Protein AF-A0A2B4S6Y6-F1 (afdb_monomer_lite)

Organism: Stylophora pistillata (NCBI:txid50429)

Secondary structure (DSSP, 8-state):
----SSHHHHHHHHHHHHHHHHHHHHHHHHHHHHHHHHHHHHS---HHHHHHHHHHHHSHHHHTTTTTS---HHHHHHHHHHHHHHHHHTTSS-TTS-SGGGTS-GGGTS--PPPHHHHHHHHHHHHHHHHHH--SHHHHHHHHHHHT-TTT-HHHHHHHHHHHH-SS--SS---S-HHHHHHHHHHHHHHHHHHHHHHHHHHHHHGGGHHHHHHHHHHH-S--------B-TTS-B-HHHHHHHHTT-SS--HHHHHHHHHHHHHHHHHHHHHTSS-------

Foldseek 3Di:
DDDDPPVPVVVVVVVVVVVVVLVVLVVVLLVQLVVQLVVLLPDPDDLLVSLVSSVVRRLVSCLVCLVPHPDDLVVLVVSVVVSVVSCVVSVNDDPPDDPLLACADVVLVGSNHPRSSVSSLVSLLVLLVCLVPDDDDVSVVVQVVLVVVPPDRSNVSNVVSCVVVDDDDPDDDDDDDPVVVVVVVVVVVNVVSSVVVVVVVQVVVVVVCVVVQVVCCVVPVD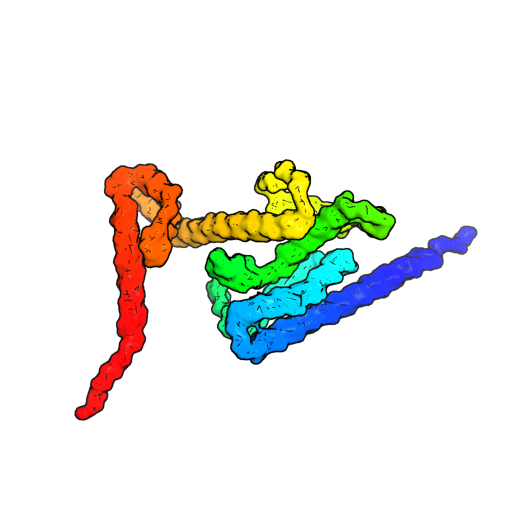NDDDDDFDADLVRDGDPVVVVVVCVVDVPDDSVVVSVVVNVVVVVVVVVVVVVPPDPDDDDD

Radius of gyration: 27.08 Å; chains: 1; bounding box: 73×47×107 Å

Sequence (284 aa):
MNNDNSSNNNNDNNNNNNNKKKKKKKKKKKKKKKKKKKKNLRTELNGRNKIEAINSLAVPVVQYSFGIIDWKISELKKIDTKTRKLLNMHKMLHPKAEVKRLYIPRKDGGRDLIDVDTAFKTVTIALDHYLEHKEGQYPKQVLENERSKAKNSISKNATKFKREVTMPEIENREDKSAPENAKALKHVFKSKIKIETLHRRKLKKKSKCKDLELEIQRMWHMKTVVIPGVVGALGTMKKVMVENVKKVSERATMTEIQKICMLGSARIIRKVFSVQGPRRGRGW

pLDDT: mean 71.43, std 15.14, range [34.34, 91.25]

Structure (mmCIF, N/CA/C/O backbone):
data_AF-A0A2B4S6Y6-F1
#
_entry.id   AF-A0A2B4S6Y6-F1
#
loop_
_atom_site.group_PDB
_atom_site.id
_atom_site.type_symbol
_atom_site.label_atom_id
_atom_site.label_alt_id
_atom_site.label_comp_id
_atom_site.label_asym_id
_atom_site.label_entity_id
_atom_site.label_seq_id
_atom_site.pdbx_PDB_ins_code
_atom_site.Cartn_x
_atom_site.Cartn_y
_atom_site.Cartn_z
_atom_site.occupancy
_atom_site.B_iso_or_equiv
_atom_site.auth_seq_id
_atom_site.auth_comp_id
_atom_site.auth_asym_id
_atom_site.auth_atom_id
_atom_site.pdbx_PDB_model_num
ATOM 1 N N . MET A 1 1 ? -29.974 -16.087 50.381 1.00 40.22 1 MET A N 1
ATOM 2 C CA . MET A 1 1 ? -28.888 -16.303 49.396 1.00 40.22 1 MET A CA 1
ATOM 3 C C . MET A 1 1 ? -29.528 -16.535 48.035 1.00 40.22 1 MET A C 1
ATOM 5 O O . MET A 1 1 ? -30.551 -17.201 48.011 1.00 40.22 1 MET A O 1
ATOM 9 N N . ASN A 1 2 ? -28.938 -15.990 46.964 1.00 42.38 2 ASN A N 1
ATOM 10 C CA . ASN A 1 2 ? -29.340 -16.048 45.541 1.00 42.38 2 ASN A CA 1
ATOM 11 C C . ASN A 1 2 ? -30.021 -14.781 44.998 1.00 42.38 2 ASN A C 1
ATOM 13 O O . ASN A 1 2 ? -31.242 -14.741 44.888 1.00 42.38 2 ASN A O 1
ATOM 17 N N . ASN A 1 3 ? -29.229 -13.783 44.571 1.00 41.19 3 ASN A N 1
ATOM 18 C CA . ASN A 1 3 ? -29.684 -12.851 43.528 1.00 41.19 3 ASN A CA 1
ATOM 19 C C . ASN A 1 3 ? -28.570 -12.189 42.676 1.00 41.19 3 ASN A C 1
ATOM 21 O O . ASN A 1 3 ? -28.713 -11.038 42.280 1.00 41.19 3 ASN A O 1
ATOM 25 N N . ASP A 1 4 ? -27.490 -12.908 42.332 1.00 42.34 4 ASP A N 1
ATOM 26 C CA . ASP A 1 4 ? -26.356 -12.328 41.571 1.00 42.34 4 ASP A CA 1
ATOM 27 C C . ASP A 1 4 ? -26.208 -12.816 40.110 1.00 42.34 4 ASP A C 1
ATOM 29 O O . ASP A 1 4 ? -25.251 -12.463 39.422 1.00 42.34 4 ASP A O 1
ATOM 33 N N . ASN A 1 5 ? -27.168 -13.575 39.561 1.00 48.47 5 ASN A N 1
ATOM 34 C CA . ASN A 1 5 ? -27.032 -14.184 38.221 1.00 48.47 5 ASN A CA 1
ATOM 35 C C . ASN A 1 5 ? -27.701 -13.425 37.049 1.00 48.47 5 ASN A C 1
ATOM 37 O O . ASN A 1 5 ? -27.591 -13.864 35.902 1.00 48.47 5 ASN A O 1
ATOM 41 N N . SER A 1 6 ? -28.357 -12.278 37.273 1.00 42.34 6 SER A N 1
ATOM 42 C CA . SER A 1 6 ? -29.091 -11.562 36.203 1.00 42.34 6 SER A CA 1
ATOM 43 C C . SER A 1 6 ? -28.251 -10.516 35.439 1.00 42.34 6 SER A C 1
ATOM 45 O O . SER A 1 6 ? -28.417 -10.331 34.230 1.00 42.34 6 SER A O 1
ATOM 47 N N . SER A 1 7 ? -27.269 -9.874 36.086 1.00 44.78 7 SER A N 1
ATOM 48 C CA . SER A 1 7 ? -26.483 -8.789 35.461 1.00 44.78 7 SER A CA 1
ATOM 49 C C . SER A 1 7 ? -25.413 -9.258 34.465 1.00 44.78 7 SER A C 1
ATOM 51 O O . SER A 1 7 ? -25.034 -8.498 33.570 1.00 44.78 7 SER A O 1
ATOM 53 N N . ASN A 1 8 ? -24.943 -10.508 34.553 1.00 47.03 8 ASN A N 1
ATOM 54 C CA . ASN A 1 8 ? -23.826 -10.985 33.724 1.00 47.03 8 ASN A CA 1
ATOM 55 C C . ASN A 1 8 ? -24.262 -11.392 32.296 1.00 47.03 8 ASN A C 1
ATOM 57 O O . ASN A 1 8 ? -23.571 -11.107 31.319 1.00 47.03 8 ASN A O 1
ATOM 61 N N . ASN A 1 9 ? -25.473 -11.940 32.136 1.00 44.12 9 ASN A N 1
ATOM 62 C CA . ASN A 1 9 ? -26.004 -12.362 30.829 1.00 44.12 9 ASN A CA 1
ATOM 63 C C . ASN A 1 9 ? -26.360 -11.191 29.889 1.00 44.12 9 ASN A C 1
ATOM 65 O O . ASN A 1 9 ? -26.317 -11.329 28.661 1.00 44.12 9 ASN A O 1
ATOM 69 N N . ASN A 1 10 ? -26.679 -10.014 30.436 1.00 46.75 10 ASN A N 1
ATOM 70 C CA . ASN A 1 10 ? -27.032 -8.837 29.635 1.00 46.75 10 ASN A CA 1
ATOM 71 C C . ASN A 1 10 ? -25.810 -8.166 28.984 1.00 46.75 10 ASN A C 1
ATOM 73 O O . ASN A 1 10 ? -25.903 -7.690 27.847 1.00 46.75 10 ASN A O 1
ATOM 77 N N . ASN A 1 11 ? -24.647 -8.181 29.643 1.00 51.38 11 ASN A N 1
ATOM 78 C CA . ASN A 1 11 ? -23.414 -7.596 29.106 1.00 51.38 11 ASN A CA 1
ATOM 79 C C . ASN A 1 11 ? -22.809 -8.430 27.966 1.00 51.38 11 ASN A C 1
ATOM 81 O O . ASN A 1 11 ? -22.378 -7.872 26.947 1.00 51.38 11 ASN A O 1
ATOM 85 N N . ASP A 1 12 ? -22.857 -9.757 28.069 1.00 49.12 12 ASP A N 1
ATOM 86 C CA . ASP A 1 12 ? -22.355 -10.659 27.028 1.00 49.12 12 ASP A CA 1
ATOM 87 C C . ASP A 1 12 ? -23.236 -10.659 25.774 1.00 49.12 12 ASP A C 1
ATOM 89 O O . ASP A 1 12 ? -22.731 -10.622 24.641 1.00 49.12 12 ASP A O 1
ATOM 93 N N . ASN A 1 13 ? -24.559 -10.571 25.946 1.00 50.97 13 ASN A N 1
ATOM 94 C CA . ASN A 1 13 ? -25.498 -10.424 24.835 1.00 50.97 13 ASN A CA 1
ATOM 95 C C . ASN A 1 13 ? -25.359 -9.068 24.118 1.00 50.97 13 ASN A C 1
ATOM 97 O O . ASN A 1 13 ? -25.381 -9.014 22.878 1.00 50.97 13 ASN A O 1
ATOM 101 N N . ASN A 1 14 ? -25.123 -7.973 24.850 1.00 53.72 14 ASN A N 1
ATOM 102 C CA . ASN A 1 14 ? -24.869 -6.658 24.251 1.00 53.72 14 ASN A CA 1
ATOM 103 C C . ASN A 1 14 ? -23.525 -6.599 23.509 1.00 53.72 14 ASN A C 1
ATOM 105 O O . ASN A 1 14 ? -23.451 -6.083 22.384 1.00 53.72 14 ASN A O 1
ATOM 109 N N . ASN A 1 15 ? -22.467 -7.194 24.067 1.00 57.59 15 ASN A N 1
ATOM 110 C CA . ASN A 1 15 ? -21.164 -7.292 23.408 1.00 57.59 15 ASN A CA 1
ATOM 111 C C . ASN A 1 15 ? -21.216 -8.149 22.135 1.00 57.59 15 ASN A C 1
ATOM 113 O O . ASN A 1 15 ? -20.667 -7.756 21.093 1.00 57.59 15 ASN A O 1
ATOM 117 N N . ASN A 1 16 ? -21.941 -9.269 22.157 1.00 57.88 16 ASN A N 1
ATOM 118 C CA . ASN A 1 16 ? -22.140 -10.113 20.979 1.00 57.88 16 ASN A CA 1
ATOM 119 C C . ASN A 1 16 ? -22.949 -9.408 19.883 1.00 57.88 16 ASN A C 1
ATOM 121 O O . ASN A 1 16 ? -22.562 -9.442 18.704 1.00 57.88 16 ASN A O 1
ATOM 125 N N . ASN A 1 17 ? -24.004 -8.678 20.246 1.00 59.59 17 ASN A N 1
ATOM 126 C CA . ASN A 1 17 ? -24.797 -7.894 19.300 1.00 59.59 17 ASN A CA 1
ATOM 127 C C . ASN A 1 17 ? -24.007 -6.724 18.692 1.00 59.59 17 ASN A C 1
ATOM 129 O O . ASN A 1 17 ? -24.055 -6.504 17.472 1.00 59.59 17 ASN A O 1
ATOM 133 N N . ASN A 1 18 ? -23.195 -6.029 19.489 1.00 61.72 18 ASN A N 1
ATOM 134 C CA . ASN A 1 18 ? -22.316 -4.959 19.016 1.00 61.72 18 ASN A CA 1
ATOM 135 C C . ASN A 1 18 ? -21.219 -5.486 18.081 1.00 61.72 18 ASN A C 1
ATOM 137 O O . ASN A 1 18 ? -20.977 -4.913 17.008 1.00 61.72 18 ASN A O 1
ATOM 141 N N . ASN A 1 19 ? -20.626 -6.637 18.397 1.00 64.56 19 ASN A N 1
ATOM 142 C CA . ASN A 1 19 ? -19.671 -7.313 17.521 1.00 64.56 19 ASN A CA 1
ATOM 143 C C . ASN A 1 19 ? -20.317 -7.784 16.207 1.00 64.56 19 ASN A C 1
ATOM 1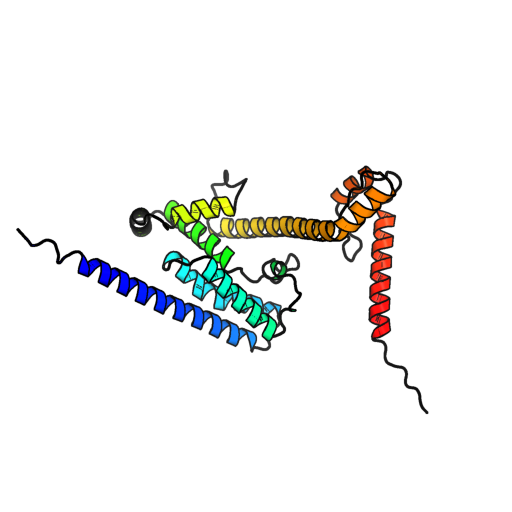45 O O . ASN A 1 19 ? -19.730 -7.613 15.129 1.00 64.56 19 ASN A O 1
ATOM 149 N N . LYS A 1 20 ? -21.553 -8.299 16.247 1.00 70.81 20 LYS A N 1
ATOM 150 C CA . LYS A 1 20 ? -22.330 -8.690 15.056 1.00 70.81 20 LYS A CA 1
ATOM 151 C C . LYS A 1 20 ? -22.638 -7.476 14.169 1.00 70.81 20 LYS A C 1
ATOM 153 O O . LYS A 1 20 ? -22.413 -7.532 12.952 1.00 70.81 20 LYS A O 1
ATOM 158 N N . LYS A 1 21 ? -23.037 -6.339 14.755 1.00 73.50 21 LYS A N 1
ATOM 159 C CA . LYS A 1 21 ? -23.249 -5.057 14.049 1.00 73.50 21 LYS A CA 1
ATOM 160 C C . LYS A 1 21 ? -21.948 -4.525 13.418 1.00 73.50 21 LYS A C 1
ATOM 162 O O . LYS A 1 21 ? -21.941 -4.191 12.226 1.00 73.50 21 LYS A O 1
ATOM 167 N N . LYS A 1 22 ? -20.821 -4.517 14.145 1.00 73.00 22 LYS A N 1
ATOM 168 C CA . LYS A 1 22 ? -19.493 -4.110 13.626 1.00 73.00 22 LYS A CA 1
ATOM 169 C C . LYS A 1 22 ? -19.033 -5.001 12.460 1.00 73.00 22 LYS A C 1
ATOM 171 O O . LYS A 1 22 ? -18.576 -4.489 11.430 1.00 73.00 22 LYS A O 1
ATOM 176 N N . LYS A 1 23 ? -19.231 -6.325 12.549 1.00 77.06 23 LYS A N 1
ATOM 177 C CA . LYS A 1 23 ? -18.954 -7.287 11.459 1.00 77.06 23 LYS A CA 1
ATOM 178 C C . LYS A 1 23 ? -19.813 -7.012 10.212 1.00 77.06 23 LYS A C 1
ATOM 180 O O . LYS A 1 23 ? -19.273 -6.990 9.098 1.00 77.06 23 LYS A O 1
ATOM 185 N N . LYS A 1 24 ? -21.117 -6.732 10.365 1.00 80.50 24 LYS A N 1
ATOM 186 C CA . LYS A 1 24 ? -22.008 -6.333 9.250 1.00 80.50 24 LYS A CA 1
ATOM 187 C C . LYS A 1 24 ? -21.527 -5.034 8.577 1.00 80.50 24 LYS A C 1
ATOM 189 O O . LYS A 1 24 ? -21.372 -4.998 7.351 1.00 80.50 24 LYS A O 1
ATOM 194 N N . LYS A 1 25 ? -21.186 -3.996 9.356 1.00 83.69 25 LYS A N 1
ATOM 195 C CA . LYS A 1 25 ? -20.650 -2.716 8.840 1.00 83.69 25 LYS A CA 1
ATOM 196 C C . LYS A 1 25 ? -19.332 -2.907 8.067 1.00 83.69 25 LYS A C 1
ATOM 198 O O . LYS A 1 25 ? -19.187 -2.365 6.967 1.00 83.69 25 LYS A O 1
ATOM 203 N N . LYS A 1 26 ? -18.411 -3.747 8.558 1.00 82.12 26 LYS A N 1
ATOM 204 C CA . LYS A 1 26 ? -17.172 -4.135 7.845 1.00 82.12 26 LYS A CA 1
ATOM 205 C C . LYS A 1 26 ? -17.449 -4.762 6.479 1.00 82.12 26 LYS A C 1
ATOM 207 O O . LYS A 1 26 ? -16.848 -4.351 5.483 1.00 82.12 26 LYS A O 1
ATOM 212 N N . LYS A 1 27 ? -18.371 -5.732 6.402 1.00 83.81 27 LYS A N 1
ATOM 213 C CA . LYS A 1 27 ? -18.764 -6.369 5.129 1.00 83.81 27 LYS A CA 1
ATOM 214 C C . LYS A 1 27 ? -19.313 -5.332 4.137 1.00 83.81 27 LYS A C 1
ATOM 216 O O . LYS A 1 27 ? -18.888 -5.320 2.979 1.00 83.81 27 LYS A O 1
ATOM 221 N N . LYS A 1 28 ? -20.166 -4.404 4.595 1.00 87.06 28 LYS A N 1
ATOM 222 C CA . LYS A 1 28 ? -20.717 -3.309 3.770 1.00 87.06 28 LYS A CA 1
ATOM 223 C C . LYS A 1 28 ? -19.610 -2.402 3.212 1.00 87.06 28 LYS A C 1
ATOM 225 O O . LYS A 1 28 ? -19.576 -2.166 2.002 1.00 87.06 28 LYS A O 1
ATOM 230 N N . LYS A 1 29 ? -18.649 -1.975 4.044 1.00 85.19 29 LYS A N 1
ATOM 231 C CA . LYS A 1 29 ? -17.497 -1.152 3.614 1.00 85.19 29 LYS A CA 1
ATOM 232 C C . LYS A 1 29 ? -16.611 -1.883 2.591 1.00 85.19 29 LYS A C 1
ATOM 234 O O . LYS A 1 29 ? -16.296 -1.316 1.542 1.00 85.19 29 LYS A O 1
ATOM 239 N N . LYS A 1 30 ? -16.301 -3.171 2.814 1.00 84.50 30 LYS A N 1
ATOM 240 C CA . LYS A 1 30 ? -15.556 -4.021 1.856 1.00 84.50 30 LYS A CA 1
ATOM 241 C C . LYS A 1 30 ? -16.272 -4.117 0.499 1.00 84.50 30 LYS A C 1
ATOM 243 O O . LYS A 1 30 ? -15.639 -3.935 -0.544 1.00 84.50 30 LYS A O 1
ATOM 248 N N . LYS A 1 31 ? -17.594 -4.347 0.498 1.00 87.31 31 LYS A N 1
ATOM 249 C CA . LYS A 1 31 ? -18.414 -4.407 -0.728 1.00 87.31 31 LYS A CA 1
ATOM 250 C C . LYS A 1 31 ? -18.408 -3.060 -1.460 1.00 87.31 31 LYS A C 1
ATOM 252 O O . LYS A 1 31 ? -18.188 -3.041 -2.669 1.00 87.31 31 LYS A O 1
ATOM 257 N N . LYS A 1 32 ? -18.559 -1.940 -0.740 1.00 88.06 32 LYS A N 1
ATOM 258 C CA . LYS A 1 32 ? -18.534 -0.582 -1.318 1.00 88.06 32 LYS A CA 1
ATOM 259 C C . LYS A 1 32 ? -17.177 -0.259 -1.959 1.00 88.06 32 LYS A C 1
ATOM 261 O O . LYS A 1 32 ? -17.153 0.165 -3.111 1.00 88.06 32 LYS A O 1
ATOM 266 N N . LYS A 1 33 ? -16.055 -0.568 -1.291 1.00 85.81 33 LYS A N 1
ATOM 267 C CA . LYS A 1 33 ? -14.698 -0.423 -1.862 1.00 85.81 33 LYS A CA 1
ATOM 268 C C . LYS A 1 33 ? -14.528 -1.237 -3.148 1.00 85.81 33 LYS A C 1
ATOM 270 O O . LYS A 1 33 ? -14.038 -0.710 -4.142 1.00 85.81 33 LYS A O 1
ATOM 275 N N . LYS A 1 34 ? -14.967 -2.504 -3.156 1.00 86.00 34 LYS A N 1
ATOM 276 C CA . LYS A 1 34 ? -14.897 -3.374 -4.346 1.00 86.00 34 LYS A CA 1
ATOM 277 C C . LYS A 1 34 ? -15.744 -2.829 -5.501 1.00 86.00 34 LYS A C 1
ATOM 279 O O . LYS A 1 34 ? -15.267 -2.819 -6.630 1.00 86.00 34 LYS A O 1
ATOM 284 N N . LYS A 1 35 ? -16.967 -2.357 -5.223 1.00 88.12 35 LYS A N 1
ATOM 285 C CA . LYS A 1 35 ? -17.851 -1.741 -6.228 1.00 88.12 35 LYS A CA 1
ATOM 286 C C . LYS A 1 35 ? -17.202 -0.510 -6.868 1.00 88.12 35 LYS A C 1
ATOM 288 O O . LYS A 1 35 ? -17.127 -0.456 -8.088 1.00 88.12 35 LYS A O 1
ATOM 293 N N . LYS A 1 36 ? -16.676 0.422 -6.062 1.00 87.88 36 LYS A N 1
ATOM 294 C CA . LYS A 1 36 ? -15.988 1.621 -6.573 1.00 87.88 36 LYS A CA 1
ATOM 295 C C . LYS A 1 36 ? -14.780 1.267 -7.443 1.00 87.88 36 LYS A C 1
ATOM 297 O O . LYS A 1 36 ? -14.674 1.759 -8.554 1.00 87.88 36 LYS A O 1
ATOM 302 N N . LYS A 1 37 ? -13.932 0.332 -6.995 1.00 86.44 37 LYS A N 1
ATOM 303 C CA . LYS A 1 37 ? -12.796 -0.149 -7.802 1.00 86.44 37 LYS A CA 1
ATOM 304 C C . LYS A 1 37 ? -13.242 -0.727 -9.144 1.00 86.44 37 LYS A C 1
ATOM 306 O O . LYS A 1 37 ? -12.656 -0.389 -10.157 1.00 86.44 37 LYS A O 1
ATOM 311 N N . LYS A 1 38 ? -14.286 -1.561 -9.162 1.00 88.19 38 LYS A N 1
ATOM 312 C CA . LYS A 1 38 ? -14.823 -2.123 -10.411 1.00 88.19 38 LYS A CA 1
ATOM 313 C C . LYS A 1 38 ? -15.348 -1.046 -11.361 1.00 88.19 38 LYS A C 1
ATOM 315 O O . LYS A 1 38 ? -15.067 -1.136 -12.545 1.00 88.19 38 LYS A O 1
ATOM 320 N N . LYS A 1 39 ? -16.079 -0.046 -10.853 1.00 88.81 39 LYS A N 1
ATOM 321 C CA . LYS A 1 39 ? -16.551 1.081 -11.672 1.00 88.81 39 LYS A CA 1
ATOM 322 C C . LYS A 1 39 ? -15.369 1.835 -12.291 1.00 88.81 39 LYS A C 1
ATOM 324 O O . LYS A 1 39 ? -15.303 1.939 -13.504 1.00 88.81 39 LYS A O 1
ATOM 329 N N . ASN A 1 40 ? -14.386 2.226 -11.478 1.00 84.06 40 ASN A N 1
ATOM 330 C CA . ASN A 1 40 ? -13.201 2.957 -11.945 1.00 84.06 40 ASN A CA 1
ATOM 331 C C . ASN A 1 40 ? -12.328 2.161 -12.929 1.00 84.06 40 ASN A C 1
ATOM 333 O O . ASN A 1 40 ? -11.594 2.748 -13.709 1.00 84.06 40 ASN A O 1
ATOM 337 N N . LEU A 1 41 ? -12.341 0.828 -12.860 1.00 81.38 41 LEU A N 1
ATOM 338 C CA . LEU A 1 41 ? -11.548 -0.021 -13.755 1.00 81.38 41 LEU A CA 1
ATOM 339 C C . LEU A 1 41 ? -12.235 -0.303 -15.093 1.00 81.38 41 LEU A C 1
ATOM 341 O O . LEU A 1 41 ? -11.562 -0.742 -16.021 1.00 81.38 41 LEU A O 1
ATOM 345 N N . ARG A 1 42 ? -13.548 -0.064 -15.186 1.00 84.19 42 ARG A N 1
ATOM 346 C CA . ARG A 1 42 ? -14.325 -0.182 -16.427 1.00 84.19 42 ARG A CA 1
ATOM 347 C C . ARG A 1 42 ? -14.268 1.072 -17.293 1.00 84.19 42 ARG A C 1
ATOM 349 O O . ARG A 1 42 ? -14.626 0.991 -18.453 1.00 84.19 42 ARG A O 1
ATOM 356 N N . THR A 1 43 ? -13.845 2.205 -16.743 1.00 86.69 43 THR A N 1
ATOM 357 C CA . THR A 1 43 ? -13.715 3.437 -17.520 1.00 86.69 43 THR A CA 1
ATOM 358 C C . THR A 1 43 ? -12.501 3.381 -18.447 1.00 86.69 43 THR A C 1
ATOM 360 O O . THR A 1 43 ? -11.522 2.668 -18.193 1.00 86.69 43 THR A O 1
ATOM 363 N N . GLU A 1 44 ? -12.518 4.209 -19.485 1.00 82.25 44 GLU A N 1
ATOM 364 C CA . GLU A 1 44 ? -11.435 4.348 -20.470 1.00 82.25 44 GLU A CA 1
ATOM 365 C C . GLU A 1 44 ? -10.289 5.254 -19.987 1.00 82.25 44 GLU A C 1
ATOM 367 O O . GLU A 1 44 ? -9.442 5.704 -20.747 1.00 82.25 44 GLU A O 1
ATOM 372 N N . LEU A 1 45 ? -10.200 5.489 -18.675 1.00 76.88 45 LEU A N 1
ATOM 373 C CA . LEU A 1 45 ? -9.140 6.298 -18.079 1.00 76.88 45 LEU A CA 1
ATOM 374 C C . LEU A 1 45 ? -7.751 5.671 -18.302 1.00 76.88 45 LEU A C 1
ATOM 376 O O . LEU A 1 45 ? -7.566 4.451 -18.204 1.00 76.88 45 LEU A O 1
ATOM 380 N N . ASN A 1 46 ? -6.743 6.526 -18.486 1.00 82.38 46 ASN A N 1
ATOM 381 C CA . ASN A 1 46 ? -5.337 6.123 -18.513 1.00 82.38 46 ASN A CA 1
ATOM 382 C C . ASN A 1 46 ? -4.961 5.379 -17.212 1.00 82.38 46 ASN A C 1
ATOM 384 O O . ASN A 1 46 ? -5.452 5.690 -16.124 1.00 82.38 46 ASN A O 1
ATOM 388 N N . GLY A 1 47 ? -4.037 4.417 -17.285 1.00 76.88 47 GLY A N 1
ATOM 389 C CA . GLY A 1 47 ? -3.505 3.692 -16.131 1.00 76.88 47 GLY A CA 1
ATOM 390 C C . GLY A 1 47 ? -2.911 4.585 -15.032 1.00 76.88 47 GLY A C 1
ATOM 391 O O . GLY A 1 47 ? -2.823 4.144 -13.884 1.00 76.88 47 GLY A O 1
ATOM 392 N N . ARG A 1 48 ? -2.520 5.833 -15.336 1.00 82.25 48 ARG A N 1
ATOM 393 C CA . ARG A 1 48 ? -2.227 6.872 -14.328 1.00 82.25 48 ARG A CA 1
ATOM 394 C C . ARG A 1 48 ? -3.480 7.264 -13.551 1.00 82.25 48 ARG A C 1
ATOM 396 O O . ARG A 1 48 ? -3.567 6.986 -12.354 1.00 82.25 48 ARG A O 1
ATOM 403 N N . ASN A 1 49 ? -4.461 7.788 -14.270 1.00 86.19 49 ASN A N 1
ATOM 404 C CA . ASN A 1 49 ? -5.698 8.334 -13.723 1.00 86.19 49 ASN A CA 1
ATOM 405 C C . ASN A 1 49 ? -6.542 7.250 -13.036 1.00 86.19 49 ASN A C 1
ATOM 407 O O . ASN A 1 49 ? -7.174 7.507 -12.019 1.00 86.19 49 ASN A O 1
ATOM 411 N N . LYS A 1 50 ? -6.488 5.997 -13.509 1.00 86.38 50 LYS A N 1
ATOM 412 C CA . LYS A 1 50 ? -7.138 4.848 -12.855 1.00 86.38 50 LYS A CA 1
ATOM 413 C C . LYS A 1 50 ? -6.619 4.604 -11.442 1.00 86.38 50 LYS A C 1
ATOM 415 O O . LYS A 1 50 ? -7.414 4.342 -10.541 1.00 86.38 50 LYS A O 1
ATOM 420 N N . ILE A 1 51 ? -5.302 4.662 -11.230 1.00 87.38 51 ILE A N 1
ATOM 421 C CA . ILE A 1 51 ? -4.727 4.431 -9.896 1.00 87.38 51 ILE A CA 1
ATOM 422 C C . ILE A 1 51 ? -5.041 5.604 -8.970 1.00 87.38 51 ILE A C 1
ATOM 424 O O . ILE A 1 51 ? -5.451 5.385 -7.832 1.00 87.38 51 ILE A O 1
ATOM 428 N N . GLU A 1 52 ? -4.944 6.825 -9.481 1.00 88.38 52 GLU A N 1
ATOM 429 C CA . GLU A 1 52 ? -5.310 8.031 -8.743 1.00 88.38 52 GLU A CA 1
ATOM 430 C C . GLU A 1 52 ? -6.791 8.025 -8.335 1.00 88.38 52 GLU A C 1
ATOM 432 O O . GLU A 1 52 ? -7.111 8.154 -7.155 1.00 88.38 52 GLU A O 1
ATOM 437 N N . ALA A 1 53 ? -7.699 7.697 -9.257 1.00 89.12 53 ALA A N 1
ATOM 438 C CA . ALA A 1 53 ? -9.121 7.537 -8.965 1.00 89.12 53 ALA A CA 1
ATOM 439 C C . ALA A 1 53 ? -9.387 6.436 -7.924 1.00 89.12 53 ALA A C 1
ATOM 441 O O . ALA A 1 53 ? -10.294 6.554 -7.096 1.00 89.12 53 ALA A O 1
ATOM 442 N N . ILE A 1 54 ? -8.620 5.339 -7.939 1.00 89.06 54 ILE A N 1
ATOM 443 C CA . ILE A 1 54 ? -8.716 4.292 -6.910 1.00 89.06 54 ILE A CA 1
ATOM 444 C C . ILE A 1 54 ? -8.293 4.835 -5.543 1.00 89.06 54 ILE A C 1
ATOM 446 O O . ILE A 1 54 ? -8.982 4.553 -4.554 1.00 89.06 54 ILE A O 1
ATOM 450 N N . ASN A 1 55 ? -7.199 5.591 -5.479 1.00 90.62 55 ASN A N 1
ATOM 451 C CA . ASN A 1 55 ? -6.733 6.210 -4.245 1.00 90.62 55 ASN A CA 1
ATOM 452 C C . ASN A 1 55 ? -7.800 7.160 -3.693 1.00 90.62 55 ASN A C 1
ATOM 454 O O . ASN A 1 55 ? -8.252 6.953 -2.570 1.00 90.62 55 ASN A O 1
ATOM 458 N N . SER A 1 56 ? -8.306 8.087 -4.505 1.00 89.25 56 SER A N 1
ATOM 459 C CA . SER A 1 56 ? -9.270 9.103 -4.069 1.00 89.25 56 SER A CA 1
ATOM 460 C C . SER A 1 56 ? -10.647 8.530 -3.719 1.00 89.25 56 SER A C 1
ATOM 462 O O . SER A 1 56 ? -11.265 8.935 -2.740 1.00 89.25 56 SER A O 1
ATOM 464 N N . LEU A 1 57 ? -11.154 7.540 -4.463 1.00 88.62 57 LEU A N 1
ATOM 465 C CA . LEU A 1 57 ? -12.538 7.075 -4.282 1.00 88.62 57 LEU A CA 1
ATOM 466 C C . LEU A 1 57 ? -12.666 5.842 -3.386 1.00 88.62 57 LEU A C 1
ATOM 468 O O . LEU A 1 57 ? -13.696 5.666 -2.717 1.00 88.62 57 LEU A O 1
ATOM 472 N N . ALA A 1 58 ? -11.675 4.947 -3.398 1.00 88.44 58 ALA A N 1
ATOM 473 C CA . ALA A 1 58 ? -11.788 3.622 -2.792 1.00 88.44 58 ALA A CA 1
ATOM 474 C C . ALA A 1 58 ? -11.018 3.475 -1.472 1.00 88.44 58 ALA A C 1
ATOM 476 O O . ALA A 1 58 ? -11.417 2.649 -0.643 1.00 88.44 58 ALA A O 1
ATOM 477 N N . VAL A 1 59 ? -9.930 4.219 -1.263 1.00 87.44 59 VAL A N 1
ATOM 478 C CA . VAL A 1 59 ? -9.134 4.148 -0.025 1.00 87.44 59 VAL A CA 1
ATOM 479 C C . VAL A 1 59 ? -9.845 4.849 1.149 1.00 87.44 59 VAL A C 1
ATOM 481 O O . VAL A 1 59 ? -10.010 4.172 2.174 1.00 87.44 59 VAL A O 1
ATOM 484 N N . PRO A 1 60 ? -10.432 6.059 0.995 1.00 88.75 60 PRO A N 1
ATOM 485 C CA . PRO A 1 60 ? -11.151 6.745 2.076 1.00 88.75 60 PRO A CA 1
ATOM 486 C C . PRO A 1 60 ? -12.287 5.928 2.694 1.00 88.75 60 PRO A C 1
ATOM 488 O O . PRO A 1 60 ? -12.472 5.908 3.906 1.00 88.75 60 PRO A O 1
ATOM 491 N N . VAL A 1 61 ? -12.996 5.132 1.880 1.00 88.31 61 VAL A N 1
ATOM 492 C CA . VAL A 1 61 ? -14.100 4.255 2.333 1.00 88.31 61 VAL A CA 1
ATOM 493 C C . VAL A 1 61 ? -13.689 3.327 3.480 1.00 88.31 61 VAL A C 1
ATOM 495 O O . VAL A 1 61 ? -14.523 2.945 4.305 1.00 88.31 61 VAL A O 1
ATOM 498 N N . VAL A 1 62 ? -12.421 2.919 3.501 1.00 87.81 62 VAL A N 1
ATOM 499 C CA . VAL A 1 62 ? -11.870 2.053 4.541 1.00 87.81 62 VAL A CA 1
ATOM 500 C C . VAL A 1 62 ? -11.094 2.865 5.583 1.00 87.81 62 VAL A C 1
ATOM 502 O O . VAL A 1 62 ? -11.189 2.520 6.757 1.00 87.81 62 VAL A O 1
ATOM 505 N N . GLN A 1 63 ? -10.461 3.983 5.209 1.00 88.06 63 GLN A N 1
ATOM 506 C CA . GLN A 1 63 ? -9.768 4.868 6.158 1.00 88.06 63 GLN A CA 1
ATOM 507 C C . GLN A 1 63 ? -10.684 5.413 7.256 1.00 88.06 63 GLN A C 1
ATOM 509 O O . GLN A 1 63 ? -10.364 5.258 8.429 1.00 88.06 63 GLN A O 1
ATOM 514 N N . TYR A 1 64 ? -11.886 5.890 6.915 1.00 87.56 64 TYR A N 1
ATOM 515 C CA . TYR A 1 64 ? -12.872 6.356 7.910 1.00 87.56 64 TYR A CA 1
ATOM 516 C C . TYR A 1 64 ? -13.332 5.271 8.896 1.00 87.56 64 TYR A C 1
ATOM 518 O O . TYR A 1 64 ? -14.133 5.513 9.791 1.00 87.56 64 TYR A O 1
ATOM 526 N N . SER A 1 65 ? -12.933 4.016 8.690 1.00 84.62 65 SER A N 1
ATOM 527 C CA . SER A 1 65 ? -13.277 2.908 9.575 1.00 84.62 65 SER A CA 1
ATOM 528 C C . SER A 1 65 ? -12.142 2.446 10.472 1.00 84.62 65 SER A C 1
ATOM 530 O O . SER A 1 65 ? -12.397 1.567 11.287 1.00 84.62 65 SER A O 1
ATOM 532 N N . PHE A 1 66 ? -10.934 2.983 10.302 1.00 83.94 66 PHE A N 1
ATOM 533 C CA . PHE A 1 66 ? -9.742 2.510 10.998 1.00 83.94 66 PHE A CA 1
ATOM 534 C C . PHE A 1 66 ? -9.739 2.838 12.491 1.00 83.94 66 PHE A C 1
ATOM 536 O O . PHE A 1 66 ? -9.373 1.965 13.263 1.00 83.94 66 PHE A O 1
ATOM 543 N N . GLY A 1 67 ? -10.233 4.012 12.896 1.00 75.62 67 GLY A N 1
ATOM 544 C CA . GLY A 1 67 ? -10.359 4.369 14.318 1.00 75.62 67 GLY A CA 1
ATOM 545 C C . GLY A 1 67 ? -11.598 3.794 15.015 1.00 75.62 67 GLY A C 1
ATOM 546 O O . GLY A 1 67 ? -11.643 3.709 16.230 1.00 75.62 67 GLY A O 1
ATOM 547 N N . ILE A 1 68 ? -12.619 3.380 14.255 1.00 78.81 68 ILE A N 1
ATOM 548 C CA . ILE A 1 68 ? -13.920 2.967 14.822 1.00 78.81 68 ILE A CA 1
ATOM 549 C C . ILE A 1 68 ? -14.049 1.440 14.904 1.00 78.81 68 ILE A C 1
ATOM 551 O O . ILE A 1 68 ? -14.811 0.905 15.710 1.00 78.81 68 ILE A O 1
ATOM 555 N N . ILE A 1 69 ? -13.384 0.711 14.004 1.00 81.44 69 ILE A N 1
ATOM 556 C CA . ILE A 1 69 ? -13.514 -0.742 13.915 1.00 81.44 69 ILE A CA 1
ATOM 557 C C . ILE A 1 69 ? -12.137 -1.392 13.927 1.00 81.44 69 ILE A C 1
ATOM 559 O O . ILE A 1 69 ? -11.305 -1.067 13.091 1.00 81.44 69 ILE A O 1
ATOM 563 N N . ASP A 1 70 ? -11.957 -2.409 14.767 1.00 80.81 70 ASP A N 1
ATOM 564 C CA . ASP A 1 70 ? -10.670 -3.096 14.925 1.00 80.81 70 ASP A CA 1
ATOM 565 C C . ASP A 1 70 ? -10.310 -3.915 13.681 1.00 80.81 70 ASP A C 1
ATOM 567 O O . ASP A 1 70 ? -10.867 -4.991 13.433 1.00 80.81 70 ASP A O 1
ATOM 571 N N . TRP A 1 71 ? -9.407 -3.421 12.842 1.00 84.44 71 TRP A N 1
ATOM 572 C CA . TRP A 1 71 ? -8.944 -4.152 11.664 1.00 84.44 71 TRP A CA 1
ATOM 573 C C . TRP A 1 71 ? -7.763 -5.054 12.015 1.00 84.44 71 TRP A C 1
ATOM 575 O O . TRP A 1 71 ? -6.747 -4.596 12.519 1.00 84.44 71 TRP A O 1
ATOM 585 N N . LYS A 1 72 ? -7.865 -6.346 11.686 1.00 86.00 72 LYS A N 1
ATOM 586 C CA . LYS A 1 72 ? -6.714 -7.255 11.750 1.00 86.00 72 LYS A CA 1
ATOM 587 C C . LYS A 1 72 ? -5.843 -7.071 10.506 1.00 86.00 72 LYS A C 1
ATOM 589 O O . LYS A 1 72 ? -6.370 -7.040 9.392 1.00 86.00 72 LYS A O 1
ATOM 594 N N . ILE A 1 73 ? -4.520 -7.071 10.677 1.00 85.50 73 ILE A N 1
ATOM 595 C CA . ILE A 1 73 ? -3.539 -6.965 9.577 1.00 85.50 73 ILE A CA 1
ATOM 596 C C . ILE A 1 73 ? -3.781 -8.051 8.510 1.00 85.50 73 ILE A C 1
ATOM 598 O O . ILE A 1 73 ? -3.750 -7.784 7.312 1.00 85.50 73 ILE A O 1
ATOM 602 N N . SER A 1 74 ? -4.129 -9.276 8.920 1.00 85.56 74 SER A N 1
ATOM 603 C CA . SER A 1 74 ? -4.458 -10.371 7.992 1.00 85.56 74 SER A CA 1
ATOM 604 C C . SER A 1 74 ? -5.684 -10.082 7.113 1.00 85.56 74 SER A C 1
ATOM 606 O O . SER A 1 74 ? -5.736 -10.495 5.951 1.00 85.56 74 SER A O 1
ATOM 608 N N . GLU A 1 75 ? -6.677 -9.347 7.621 1.00 88.88 75 GLU A N 1
ATOM 609 C CA . GLU A 1 75 ? -7.831 -8.929 6.825 1.00 88.88 75 GLU A CA 1
ATOM 610 C C . GLU A 1 75 ? -7.472 -7.845 5.808 1.00 88.88 75 GLU A C 1
ATOM 612 O O . GLU A 1 75 ? -8.017 -7.854 4.698 1.00 88.88 75 GLU A O 1
ATOM 617 N N . LEU A 1 76 ? -6.571 -6.930 6.171 1.00 88.94 76 LEU A N 1
ATOM 618 C CA . LEU A 1 76 ? -6.089 -5.872 5.285 1.00 88.94 76 LEU A CA 1
ATOM 619 C C . LEU A 1 76 ? -5.259 -6.465 4.133 1.00 88.94 76 LEU A C 1
ATOM 621 O O . LEU A 1 76 ? -5.599 -6.232 2.969 1.00 88.94 76 LEU A O 1
ATOM 625 N N . LYS A 1 77 ? -4.352 -7.409 4.422 1.00 89.62 77 LYS A N 1
ATOM 626 C CA . LYS A 1 77 ? -3.630 -8.210 3.410 1.00 89.62 77 LYS A CA 1
ATOM 627 C C . LYS A 1 77 ? -4.559 -8.963 2.451 1.00 89.62 77 LYS A C 1
ATOM 629 O O . LYS A 1 77 ? -4.309 -9.039 1.243 1.00 89.62 77 LYS A O 1
ATOM 634 N N . LYS A 1 78 ? -5.684 -9.500 2.947 1.00 91.25 78 LYS A N 1
ATOM 635 C CA . LYS A 1 78 ? -6.717 -10.135 2.098 1.00 91.25 78 LYS A CA 1
ATOM 636 C C . LYS A 1 78 ? -7.411 -9.118 1.181 1.00 91.25 78 LYS A C 1
ATOM 638 O O . LYS A 1 78 ? -7.741 -9.450 0.039 1.00 91.25 78 LYS A O 1
ATOM 643 N N . ILE A 1 79 ? -7.658 -7.891 1.651 1.00 89.62 79 ILE A N 1
ATOM 644 C CA . ILE A 1 79 ? -8.206 -6.802 0.821 1.00 89.62 79 ILE A CA 1
ATOM 645 C C . ILE A 1 79 ? -7.201 -6.392 -0.257 1.00 89.62 79 ILE A C 1
ATOM 647 O O . ILE A 1 79 ? -7.598 -6.181 -1.409 1.00 89.62 79 ILE A O 1
ATOM 651 N N . ASP A 1 80 ? -5.925 -6.292 0.097 1.00 89.62 80 ASP A N 1
ATOM 652 C CA . ASP A 1 80 ? -4.862 -5.966 -0.844 1.00 89.62 80 ASP A CA 1
ATOM 653 C C . ASP A 1 80 ? -4.723 -7.039 -1.935 1.00 89.62 80 ASP A C 1
ATOM 655 O O . ASP A 1 80 ? -4.830 -6.747 -3.125 1.00 89.62 80 ASP A O 1
ATOM 659 N N . THR A 1 81 ? -4.661 -8.312 -1.545 1.00 90.19 81 THR A N 1
ATOM 660 C CA . THR A 1 81 ? -4.587 -9.434 -2.493 1.00 90.19 81 THR A CA 1
ATOM 661 C C . THR A 1 81 ? -5.760 -9.422 -3.478 1.00 90.19 81 THR A C 1
ATOM 663 O O . THR A 1 81 ? -5.573 -9.577 -4.684 1.00 90.19 81 THR A O 1
ATOM 666 N N . LYS A 1 82 ? -6.984 -9.158 -2.998 1.00 90.56 82 LYS A N 1
ATOM 667 C CA . LYS A 1 82 ? -8.166 -8.998 -3.867 1.00 90.56 82 LYS A CA 1
ATOM 668 C C . LYS A 1 82 ? -8.048 -7.795 -4.804 1.00 90.56 82 LYS A C 1
ATOM 670 O O . LYS A 1 82 ? -8.568 -7.844 -5.914 1.00 90.56 82 LYS A O 1
ATOM 675 N N . THR A 1 83 ? -7.388 -6.727 -4.366 1.00 89.88 83 THR A N 1
ATOM 676 C CA . THR A 1 83 ? -7.114 -5.548 -5.195 1.00 89.88 83 THR A CA 1
ATOM 677 C C . THR A 1 83 ? -6.140 -5.893 -6.314 1.00 89.88 83 THR A C 1
ATOM 679 O O . THR A 1 83 ? -6.421 -5.572 -7.464 1.00 89.88 83 THR A O 1
ATOM 682 N N . ARG A 1 84 ? -5.052 -6.609 -6.011 1.00 89.50 84 ARG A N 1
ATOM 683 C CA . ARG A 1 84 ? -4.075 -7.054 -7.014 1.00 89.50 84 ARG A CA 1
ATOM 684 C C . ARG A 1 84 ? -4.680 -8.032 -8.017 1.00 89.50 84 ARG A C 1
ATOM 686 O O . ARG A 1 84 ? -4.495 -7.837 -9.212 1.00 89.50 84 ARG A O 1
ATOM 693 N N . LYS A 1 85 ? -5.482 -9.004 -7.559 1.00 90.62 85 LYS A N 1
ATOM 694 C CA . LYS A 1 85 ? -6.248 -9.893 -8.454 1.00 90.62 85 LYS A CA 1
ATOM 695 C C . LYS A 1 85 ? -7.144 -9.091 -9.398 1.00 90.62 85 LYS A C 1
ATOM 697 O O . LYS A 1 85 ? -7.141 -9.340 -10.595 1.00 90.62 85 LYS A O 1
ATOM 702 N N . LEU A 1 86 ? -7.856 -8.089 -8.876 1.00 89.38 86 LEU A N 1
ATOM 703 C CA . LEU A 1 86 ? -8.717 -7.233 -9.691 1.00 89.38 86 LEU A CA 1
ATOM 704 C C . LEU A 1 86 ? -7.925 -6.441 -10.743 1.00 89.38 86 LEU A C 1
ATOM 706 O O . LEU A 1 86 ? -8.333 -6.395 -11.895 1.00 89.38 86 LEU A O 1
ATOM 710 N N . LEU A 1 87 ? -6.777 -5.872 -10.377 1.00 86.19 87 LEU A N 1
ATOM 711 C CA . LEU A 1 87 ? -5.908 -5.153 -11.314 1.00 86.19 87 LEU A CA 1
ATOM 712 C C . LEU A 1 87 ? -5.294 -6.067 -12.389 1.00 86.19 87 LEU A C 1
ATOM 714 O O . LEU A 1 87 ? -5.153 -5.637 -13.530 1.00 86.19 87 LEU A O 1
ATOM 718 N N . ASN A 1 88 ? -4.956 -7.313 -12.043 1.00 87.69 88 ASN A N 1
ATOM 719 C CA . ASN A 1 88 ? -4.460 -8.309 -12.997 1.00 87.69 88 ASN A CA 1
ATOM 720 C C . ASN A 1 88 ? -5.539 -8.685 -14.030 1.00 87.69 88 ASN A C 1
ATOM 722 O O . ASN A 1 88 ? -5.275 -8.667 -15.225 1.00 87.69 88 ASN A O 1
ATOM 726 N N . MET A 1 89 ? -6.781 -8.925 -13.584 1.00 87.50 89 MET A N 1
ATOM 727 C CA . MET A 1 89 ? -7.904 -9.227 -14.490 1.00 87.50 89 MET A CA 1
ATOM 728 C C . MET A 1 89 ? -8.172 -8.097 -15.494 1.00 87.50 89 MET A C 1
ATOM 730 O O . MET A 1 89 ? -8.454 -8.359 -16.654 1.00 87.50 89 MET A O 1
ATOM 734 N N . HIS A 1 90 ? -8.044 -6.838 -15.069 1.00 82.38 90 HIS A N 1
ATOM 735 C CA . HIS A 1 90 ? -8.192 -5.671 -15.947 1.00 82.38 90 HIS A CA 1
ATOM 736 C C . HIS A 1 90 ? -6.912 -5.344 -16.749 1.00 82.38 90 HIS A C 1
ATOM 738 O O . HIS A 1 90 ? -6.742 -4.206 -17.181 1.00 82.38 90 HIS A O 1
ATOM 744 N N . LYS A 1 91 ? -5.984 -6.307 -16.903 1.00 82.00 91 LYS A N 1
ATOM 745 C CA . LYS A 1 91 ? -4.701 -6.185 -17.627 1.00 82.00 91 LYS A CA 1
ATOM 746 C C . LYS A 1 91 ? -3.821 -5.004 -17.183 1.00 82.00 91 LYS A C 1
ATOM 748 O O . LYS A 1 91 ? -2.907 -4.593 -17.889 1.00 82.00 91 LYS A O 1
ATOM 753 N N . MET A 1 92 ? -4.044 -4.457 -15.985 1.00 80.69 92 MET A N 1
ATOM 754 C CA . MET A 1 92 ? -3.244 -3.340 -15.478 1.00 80.69 92 MET A CA 1
ATOM 755 C C . MET A 1 92 ? -1.914 -3.809 -14.897 1.00 80.69 92 MET A C 1
ATOM 757 O O . MET A 1 92 ? -0.961 -3.034 -14.873 1.00 80.69 92 MET A O 1
ATOM 761 N N . LEU A 1 93 ? -1.827 -5.042 -14.401 1.00 76.12 93 LEU A N 1
ATOM 762 C CA . LEU A 1 93 ? -0.616 -5.635 -13.832 1.00 76.12 93 LEU A CA 1
ATOM 763 C C . LEU A 1 93 ? -0.306 -6.945 -14.545 1.00 76.12 93 LEU A C 1
ATOM 765 O O . LEU A 1 93 ? -1.223 -7.689 -14.856 1.00 76.12 93 LEU A O 1
ATOM 769 N N . HIS A 1 94 ? 0.978 -7.238 -14.746 1.00 74.31 94 HIS A N 1
ATOM 770 C CA . HIS A 1 94 ? 1.414 -8.555 -15.202 1.00 74.31 94 HIS A CA 1
ATOM 771 C C . HIS A 1 94 ? 1.527 -9.511 -13.994 1.00 74.31 94 HIS A C 1
ATOM 773 O O . HIS A 1 94 ? 2.020 -9.075 -12.948 1.00 74.31 94 HIS A O 1
ATOM 779 N N . PRO A 1 95 ? 1.149 -10.801 -14.096 1.00 73.69 95 PRO A N 1
ATOM 780 C CA . PRO A 1 95 ? 1.202 -11.753 -12.977 1.00 73.69 95 PRO A CA 1
ATOM 781 C C . PRO A 1 95 ? 2.591 -11.896 -12.338 1.00 73.69 95 PRO A C 1
ATOM 783 O O . PRO A 1 95 ? 2.709 -11.981 -11.119 1.00 73.69 95 PRO A O 1
ATOM 786 N N . LYS A 1 96 ? 3.652 -11.854 -13.157 1.00 75.25 96 LYS A N 1
ATOM 787 C CA . LYS A 1 96 ? 5.058 -11.908 -12.707 1.00 75.25 96 LYS A CA 1
ATOM 788 C C . LYS A 1 96 ? 5.632 -10.540 -12.290 1.00 75.25 96 LYS A C 1
ATOM 790 O O . LYS A 1 96 ? 6.825 -10.435 -12.016 1.00 75.25 96 LYS A O 1
ATOM 795 N N . ALA A 1 97 ? 4.830 -9.469 -12.291 1.00 73.50 97 ALA A N 1
ATOM 796 C CA . ALA A 1 97 ? 5.317 -8.133 -11.949 1.00 73.50 97 ALA A CA 1
ATOM 797 C C . ALA A 1 97 ? 5.707 -8.025 -10.469 1.00 73.50 97 ALA A C 1
ATOM 799 O O . ALA A 1 97 ? 5.097 -8.629 -9.585 1.00 73.50 97 ALA A O 1
ATOM 800 N N . GLU A 1 98 ? 6.702 -7.184 -10.183 1.00 78.12 98 GLU A N 1
ATOM 801 C CA . GLU A 1 98 ? 7.104 -6.901 -8.810 1.00 78.12 98 GLU A CA 1
ATOM 802 C C . GLU A 1 98 ? 5.969 -6.213 -8.033 1.00 78.12 98 GLU A C 1
ATOM 804 O O . GLU A 1 98 ? 5.582 -5.083 -8.335 1.00 78.12 98 GLU A O 1
ATOM 809 N N . VAL A 1 99 ? 5.489 -6.877 -6.976 1.00 76.62 99 VAL A N 1
ATOM 810 C CA . VAL A 1 99 ? 4.412 -6.374 -6.105 1.00 76.62 99 VAL A CA 1
ATOM 811 C C . VAL A 1 99 ? 4.806 -5.069 -5.416 1.00 76.62 99 VAL A C 1
ATOM 813 O O . VAL A 1 99 ? 4.002 -4.148 -5.347 1.00 76.62 99 VAL A O 1
ATOM 816 N N . LYS A 1 100 ? 6.059 -4.948 -4.962 1.00 78.19 100 LYS A N 1
ATOM 817 C CA . LYS A 1 100 ? 6.537 -3.752 -4.251 1.00 78.19 100 LYS A CA 1
ATOM 818 C C . LYS A 1 100 ? 6.476 -2.497 -5.116 1.00 78.19 100 LYS A C 1
ATOM 820 O O . LYS A 1 100 ? 6.112 -1.442 -4.616 1.00 78.19 100 LYS A O 1
ATOM 825 N N . ARG A 1 101 ? 6.715 -2.621 -6.427 1.00 79.75 101 ARG A N 1
ATOM 826 C CA . ARG A 1 101 ? 6.624 -1.507 -7.385 1.00 79.75 101 ARG A CA 1
ATOM 827 C C . ARG A 1 101 ? 5.235 -0.864 -7.431 1.00 79.75 101 ARG A C 1
ATOM 829 O O . ARG A 1 101 ? 5.122 0.304 -7.798 1.00 79.75 101 ARG A O 1
ATOM 836 N N . LEU A 1 102 ? 4.189 -1.602 -7.057 1.00 83.56 102 LEU A N 1
ATOM 837 C CA . LEU A 1 102 ? 2.818 -1.102 -7.037 1.00 83.56 102 LEU A CA 1
ATOM 838 C C . LEU A 1 102 ? 2.636 0.077 -6.070 1.00 83.56 102 LEU A C 1
ATOM 840 O O . LEU A 1 102 ? 1.948 1.035 -6.416 1.00 83.56 102 LEU A O 1
ATOM 844 N N . TYR A 1 103 ? 3.284 0.008 -4.906 1.00 83.62 103 TYR A N 1
ATOM 845 C CA . TYR A 1 103 ? 3.134 0.980 -3.816 1.00 83.62 103 TYR A CA 1
ATOM 846 C C . TYR A 1 103 ? 4.200 2.078 -3.826 1.00 83.62 103 TYR A C 1
ATOM 848 O O . TYR A 1 103 ? 4.097 3.056 -3.096 1.00 83.62 103 TYR A O 1
ATOM 856 N N . ILE A 1 104 ? 5.224 1.933 -4.670 1.00 79.38 104 ILE A N 1
ATOM 857 C CA . ILE A 1 104 ? 6.230 2.977 -4.869 1.00 79.38 104 ILE A CA 1
ATOM 858 C C . ILE A 1 104 ? 5.565 4.164 -5.582 1.00 79.38 104 ILE A C 1
ATOM 860 O O . ILE A 1 104 ? 4.825 3.938 -6.550 1.00 79.38 104 ILE A O 1
ATOM 864 N N . PRO A 1 105 ? 5.852 5.412 -5.180 1.00 78.12 105 PRO A N 1
ATOM 865 C CA . PRO A 1 105 ? 5.338 6.590 -5.863 1.00 78.12 105 PRO A CA 1
ATOM 866 C C . PRO A 1 105 ? 5.746 6.671 -7.337 1.00 78.12 105 PRO A C 1
ATOM 868 O O . PRO A 1 105 ? 6.809 6.198 -7.745 1.00 78.12 105 PRO A O 1
ATOM 871 N N . ARG A 1 106 ? 4.925 7.329 -8.163 1.00 76.62 106 ARG A N 1
ATOM 872 C CA . ARG A 1 106 ? 5.189 7.431 -9.612 1.00 76.62 106 ARG A CA 1
ATOM 873 C C . ARG A 1 106 ? 6.464 8.194 -9.930 1.00 76.62 106 ARG A C 1
ATOM 875 O O . ARG A 1 106 ? 7.188 7.789 -10.832 1.00 76.62 106 ARG A O 1
ATOM 882 N N . LYS A 1 107 ? 6.749 9.249 -9.158 1.00 73.06 107 LYS A N 1
ATOM 883 C CA . LYS A 1 107 ? 7.977 10.050 -9.301 1.00 73.06 107 LYS A CA 1
ATOM 884 C C . LYS A 1 107 ? 9.248 9.196 -9.149 1.00 73.06 107 LYS A C 1
ATOM 886 O O . LYS A 1 107 ? 10.286 9.555 -9.681 1.00 73.06 107 LYS A O 1
ATOM 891 N N . ASP A 1 108 ? 9.146 8.044 -8.484 1.00 63.72 108 ASP A N 1
ATOM 892 C CA . ASP A 1 108 ? 10.252 7.112 -8.246 1.00 63.72 108 ASP A CA 1
ATOM 893 C C . ASP A 1 108 ? 10.156 5.840 -9.118 1.00 63.72 108 ASP A C 1
ATOM 895 O O . ASP A 1 108 ? 10.741 4.799 -8.809 1.00 63.72 108 ASP A O 1
ATOM 899 N N . GLY A 1 109 ? 9.406 5.897 -10.227 1.00 65.50 109 GLY A N 1
ATOM 900 C CA . GLY A 1 109 ? 9.271 4.799 -11.196 1.00 65.50 109 GLY A CA 1
ATOM 901 C C . GLY A 1 109 ? 8.293 3.690 -10.780 1.00 65.50 109 GLY A C 1
ATOM 902 O O . GLY A 1 109 ? 8.283 2.596 -11.370 1.00 65.50 109 GLY A O 1
ATOM 903 N N . GLY A 1 110 ? 7.482 3.950 -9.753 1.00 80.56 110 GLY A N 1
ATOM 904 C CA . GLY A 1 110 ? 6.420 3.074 -9.273 1.00 80.56 110 GLY A CA 1
ATOM 905 C C . GLY A 1 110 ? 5.053 3.339 -9.909 1.00 80.56 110 GLY A C 1
ATOM 906 O O . GLY A 1 110 ? 4.942 3.904 -10.997 1.00 80.56 110 GLY A O 1
ATOM 907 N N . ARG A 1 111 ? 3.992 2.887 -9.235 1.00 78.94 111 ARG A N 1
ATOM 908 C CA . ARG A 1 111 ? 2.593 3.026 -9.685 1.00 78.94 111 ARG A CA 1
ATOM 909 C C . ARG A 1 111 ? 1.723 3.873 -8.763 1.00 78.94 111 ARG A C 1
ATOM 911 O O . ARG A 1 111 ? 0.649 4.274 -9.205 1.00 78.94 111 ARG A O 1
ATOM 918 N N . ASP A 1 112 ? 2.217 4.189 -7.569 1.00 85.50 112 ASP A N 1
ATOM 919 C CA . ASP A 1 112 ? 1.606 5.093 -6.588 1.00 85.50 112 ASP A CA 1
ATOM 920 C C . ASP A 1 112 ? 0.242 4.629 -6.078 1.00 85.50 112 ASP A C 1
ATOM 922 O O . ASP A 1 112 ? -0.647 5.430 -5.805 1.00 85.50 112 ASP A O 1
ATOM 926 N N . LEU A 1 113 ? 0.035 3.315 -5.982 1.00 86.88 113 LEU A N 1
ATOM 927 C CA . LEU A 1 113 ? -1.141 2.793 -5.302 1.00 86.88 113 LEU A CA 1
ATOM 928 C C . LEU A 1 113 ? -0.905 2.862 -3.792 1.00 86.88 113 LEU A C 1
ATOM 930 O O . LEU A 1 113 ? 0.110 2.374 -3.307 1.00 86.88 113 LEU A O 1
ATOM 934 N N . ILE A 1 114 ? -1.859 3.398 -3.038 1.00 86.81 114 ILE A N 1
ATOM 935 C CA . ILE A 1 114 ? -1.746 3.431 -1.578 1.00 86.81 114 ILE A CA 1
ATOM 936 C C . ILE A 1 114 ? -1.919 2.013 -1.021 1.00 86.81 114 ILE A C 1
ATOM 938 O O . ILE A 1 114 ? -2.962 1.377 -1.227 1.00 86.81 114 ILE A O 1
ATOM 942 N N . ASP A 1 115 ? -0.911 1.532 -0.290 1.00 87.94 115 ASP A N 1
ATOM 943 C CA . ASP A 1 115 ? -1.024 0.294 0.478 1.00 87.94 115 ASP A CA 1
ATOM 944 C C . ASP A 1 115 ? -2.031 0.489 1.618 1.00 87.94 115 ASP A C 1
ATOM 946 O O . ASP A 1 115 ? -1.996 1.471 2.360 1.00 87.94 115 ASP A O 1
ATOM 950 N N . VAL A 1 116 ? -2.957 -0.457 1.746 1.00 87.25 116 VAL A N 1
ATOM 951 C CA . VAL A 1 116 ? -3.987 -0.426 2.784 1.00 87.25 116 VAL A CA 1
ATOM 952 C C . VAL A 1 116 ? -3.369 -0.671 4.160 1.00 87.25 116 VAL A C 1
ATOM 954 O O . VAL A 1 116 ? -3.853 -0.094 5.133 1.00 87.25 116 VAL A O 1
ATOM 957 N N . ASP A 1 117 ? -2.311 -1.481 4.234 1.00 86.38 117 ASP A N 1
ATOM 958 C CA . ASP A 1 117 ? -1.610 -1.782 5.482 1.00 86.38 117 ASP A CA 1
ATOM 959 C C . ASP A 1 117 ? -0.850 -0.538 5.968 1.00 86.38 117 ASP A C 1
ATOM 961 O O . ASP A 1 117 ? -1.021 -0.114 7.111 1.00 86.38 117 ASP A O 1
ATOM 965 N N . THR A 1 118 ? -0.088 0.112 5.081 1.00 84.94 118 THR A N 1
ATOM 966 C CA . THR A 1 118 ? 0.580 1.388 5.382 1.00 84.94 118 THR A CA 1
ATOM 967 C C . THR A 1 118 ? -0.427 2.472 5.749 1.00 84.94 118 THR A C 1
ATOM 969 O O . THR A 1 118 ? -0.243 3.141 6.758 1.00 84.94 118 THR A O 1
ATOM 972 N N . ALA A 1 119 ? -1.527 2.606 4.998 1.00 84.69 119 ALA A N 1
ATOM 973 C CA . ALA A 1 119 ? -2.566 3.591 5.292 1.00 84.69 119 ALA A CA 1
ATOM 974 C C . ALA A 1 119 ? -3.214 3.383 6.669 1.00 84.69 119 ALA A C 1
ATOM 976 O O . ALA A 1 119 ? -3.603 4.354 7.312 1.00 84.69 119 ALA A O 1
ATOM 977 N N . PHE A 1 120 ? -3.361 2.133 7.116 1.00 87.81 120 PHE A N 1
ATOM 978 C CA . PHE A 1 120 ? -3.857 1.832 8.457 1.00 87.81 120 PHE A CA 1
ATOM 979 C C . PHE A 1 120 ? -2.874 2.324 9.519 1.00 87.81 120 PHE A C 1
ATOM 981 O O . PHE A 1 120 ? -3.261 3.121 10.367 1.00 87.81 120 PHE A O 1
ATOM 988 N N . LYS A 1 121 ? -1.595 1.947 9.400 1.00 85.69 121 LYS A N 1
ATOM 989 C CA . LYS A 1 121 ? -0.535 2.380 10.322 1.00 85.69 121 LYS A CA 1
ATOM 990 C C . LYS A 1 121 ? -0.432 3.903 10.405 1.00 85.69 121 LYS A C 1
ATOM 992 O O . LYS A 1 121 ? -0.443 4.453 11.499 1.00 85.69 121 LYS A O 1
ATOM 997 N N . THR A 1 122 ? -0.402 4.591 9.261 1.00 83.94 122 THR A N 1
ATOM 998 C CA . THR A 1 122 ? -0.307 6.058 9.221 1.00 83.94 122 THR A CA 1
ATOM 999 C C . THR A 1 122 ? -1.514 6.734 9.860 1.00 83.94 122 THR A C 1
ATOM 1001 O O . THR A 1 122 ? -1.350 7.733 10.543 1.00 83.94 122 THR A O 1
ATOM 1004 N N . VAL A 1 123 ? -2.727 6.201 9.659 1.00 84.81 123 VAL A N 1
ATOM 1005 C CA . VAL A 1 123 ? -3.944 6.765 10.266 1.00 84.81 123 VAL A CA 1
ATOM 1006 C C . VAL A 1 123 ? -3.954 6.536 11.774 1.00 84.81 123 VAL A C 1
ATOM 1008 O O . VAL A 1 123 ? -4.336 7.439 12.503 1.00 84.81 123 VAL A O 1
ATOM 1011 N N . THR A 1 124 ? -3.514 5.372 12.252 1.00 86.19 124 THR A N 1
ATOM 1012 C CA . THR A 1 124 ? -3.405 5.101 13.692 1.00 86.19 124 THR A CA 1
ATOM 1013 C C . THR A 1 124 ? -2.407 6.041 14.366 1.00 86.19 124 THR A C 1
ATOM 1015 O O . THR A 1 124 ? -2.736 6.613 15.395 1.00 86.19 124 THR A O 1
ATOM 1018 N N . ILE A 1 125 ? -1.237 6.261 13.758 1.00 84.50 125 ILE A N 1
ATOM 1019 C CA . ILE A 1 125 ? -0.229 7.206 14.269 1.00 84.50 125 ILE A CA 1
ATOM 1020 C C . ILE A 1 125 ? -0.760 8.645 14.240 1.00 84.50 125 ILE A C 1
ATOM 1022 O O . ILE A 1 125 ? -0.584 9.384 15.201 1.00 84.50 125 ILE A O 1
ATOM 1026 N N . ALA A 1 126 ? -1.432 9.043 13.157 1.00 82.56 126 ALA A N 1
ATOM 1027 C CA . ALA A 1 126 ? -2.005 10.382 13.043 1.00 82.56 126 ALA A CA 1
ATOM 1028 C C . ALA A 1 126 ? -3.141 10.626 14.050 1.00 82.56 126 ALA A C 1
ATOM 1030 O O . ALA A 1 126 ? -3.270 11.734 14.554 1.00 82.56 126 ALA A O 1
ATOM 1031 N N . LEU A 1 127 ? -3.960 9.608 14.342 1.00 83.69 127 LEU A N 1
ATOM 1032 C CA . LEU A 1 127 ? -5.010 9.689 15.361 1.00 83.69 127 LEU A CA 1
ATOM 1033 C C . LEU A 1 127 ? -4.423 9.814 16.765 1.00 83.69 127 LEU A C 1
ATOM 1035 O O . LEU A 1 127 ? -4.903 10.630 17.536 1.00 83.69 127 LEU A O 1
ATOM 1039 N N . ASP A 1 128 ? -3.389 9.039 17.073 1.00 84.12 128 ASP A N 1
ATOM 1040 C CA . ASP A 1 128 ? -2.660 9.115 18.342 1.00 84.12 128 ASP A CA 1
ATOM 1041 C C . ASP A 1 128 ? -2.071 10.515 18.555 1.00 84.12 128 ASP A C 1
ATOM 1043 O O . ASP A 1 128 ? -2.419 11.191 19.516 1.00 84.12 128 ASP A O 1
ATOM 1047 N N . HIS A 1 129 ? -1.334 11.025 17.564 1.00 84.75 129 HIS A N 1
ATOM 1048 C CA . HIS A 1 129 ? -0.808 12.391 17.594 1.00 84.75 129 HIS A CA 1
ATOM 1049 C C . HIS A 1 129 ? -1.920 13.445 17.721 1.00 84.75 129 HIS A C 1
ATOM 1051 O O . HIS A 1 129 ? -1.753 14.442 18.421 1.00 84.75 129 HIS A O 1
ATOM 1057 N N . TYR A 1 130 ? -3.053 13.261 17.033 1.00 84.44 130 TYR A N 1
ATOM 1058 C CA . TYR A 1 130 ? -4.193 14.174 17.137 1.00 84.44 130 TYR A CA 1
ATOM 1059 C C . TYR A 1 130 ? -4.764 14.194 18.556 1.00 84.44 130 TYR A C 1
ATOM 1061 O O . TYR A 1 130 ? -5.068 15.267 19.055 1.00 84.44 130 TYR A O 1
ATOM 1069 N N . LEU A 1 131 ? -4.904 13.035 19.200 1.00 83.31 131 LEU A N 1
ATOM 1070 C CA . LEU A 1 131 ? -5.431 12.939 20.562 1.00 83.31 131 LEU A CA 1
ATOM 1071 C C . LEU A 1 131 ? -4.460 13.498 21.612 1.00 83.31 131 LEU A C 1
ATOM 1073 O O . LEU A 1 131 ? -4.923 14.015 22.621 1.00 83.31 131 LEU A O 1
ATOM 1077 N N . GLU A 1 132 ? -3.149 13.414 21.369 1.00 80.50 132 GLU A N 1
ATOM 1078 C CA . GLU A 1 132 ? -2.108 13.936 22.267 1.00 80.50 132 GLU A CA 1
ATOM 1079 C C . GLU A 1 132 ? -1.976 15.469 22.207 1.00 80.50 132 GLU A C 1
ATOM 1081 O O . GLU A 1 132 ? -1.792 16.098 23.240 1.00 80.50 132 GLU A O 1
ATOM 1086 N N . HIS A 1 133 ? -2.099 16.077 21.018 1.00 78.69 133 HIS A N 1
ATOM 1087 C CA . HIS A 1 133 ? -1.756 17.495 20.804 1.00 78.69 133 HIS A CA 1
ATOM 1088 C C . HIS A 1 133 ? -2.964 18.429 20.629 1.00 78.69 133 HIS A C 1
ATOM 1090 O O . HIS A 1 133 ? -2.796 19.644 20.548 1.00 78.69 133 HIS A O 1
ATOM 1096 N N . LYS A 1 134 ? -4.189 17.904 20.486 1.00 78.25 134 LYS A N 1
ATOM 1097 C CA . LYS A 1 134 ? -5.387 18.752 20.374 1.00 78.25 134 LYS A CA 1
ATOM 1098 C C . LYS A 1 134 ? -5.958 19.071 21.743 1.00 78.25 134 LYS A C 1
ATOM 1100 O O . LYS A 1 134 ? -6.496 18.198 22.421 1.00 78.25 134 LYS A O 1
ATOM 1105 N N . GLU A 1 135 ? -5.983 20.355 22.061 1.00 69.88 135 GLU A N 1
ATOM 1106 C CA . GLU A 1 135 ? -6.736 20.865 23.197 1.00 69.88 135 GLU A CA 1
ATOM 1107 C C . GLU A 1 135 ? -8.239 20.887 22.876 1.00 69.88 135 GLU A C 1
ATOM 1109 O O . GLU A 1 135 ? -8.683 21.435 21.865 1.00 69.88 135 GLU A O 1
ATOM 1114 N N . GLY A 1 136 ? -9.034 20.212 23.708 1.00 76.62 136 GLY A N 1
ATOM 1115 C CA . GLY A 1 136 ? -10.492 20.177 23.611 1.00 76.62 136 GLY A CA 1
ATOM 1116 C C . GLY A 1 136 ? -11.111 19.120 24.527 1.00 76.62 136 GLY A C 1
ATOM 1117 O O . GLY A 1 136 ? -10.464 18.135 24.882 1.00 76.62 136 GLY A O 1
ATOM 1118 N N . GLN A 1 137 ? -12.383 19.297 24.891 1.00 78.56 137 GLN A N 1
ATOM 1119 C CA . GLN A 1 137 ? -13.110 18.367 25.767 1.00 78.56 137 GLN A CA 1
ATOM 1120 C C . GLN A 1 137 ? -13.293 16.981 25.121 1.00 78.56 137 GLN A C 1
ATOM 1122 O O . GLN A 1 137 ? -13.039 15.956 25.751 1.00 78.56 137 GLN A O 1
ATOM 1127 N N . TYR A 1 138 ? -13.662 16.937 23.836 1.00 79.25 138 TYR A N 1
ATOM 1128 C CA . TYR A 1 138 ? -13.933 15.681 23.127 1.00 79.25 138 TYR A CA 1
ATOM 1129 C C . TYR A 1 138 ? -12.691 14.788 22.924 1.00 79.25 138 TYR A C 1
ATOM 1131 O O . TYR A 1 138 ? -12.791 13.588 23.186 1.00 79.25 138 TYR A O 1
ATOM 1139 N N . PRO A 1 139 ? -11.515 15.298 22.489 1.00 79.56 139 PRO A N 1
ATOM 1140 C CA . PRO A 1 139 ? -10.295 14.488 22.416 1.00 79.56 139 PRO A CA 1
ATOM 1141 C C . PRO A 1 139 ? -9.892 13.864 23.759 1.00 79.56 139 PRO A C 1
ATOM 1143 O O . PRO A 1 139 ? -9.536 12.687 23.781 1.00 79.56 139 PRO A O 1
ATOM 1146 N N . LYS A 1 140 ? -10.021 14.606 24.870 1.00 78.75 140 LYS A N 1
ATOM 1147 C CA . LYS A 1 140 ? -9.707 14.118 26.226 1.00 78.75 140 LYS A CA 1
ATOM 1148 C C . LYS A 1 140 ? -10.629 12.966 26.649 1.00 78.75 140 LYS A C 1
ATOM 1150 O O . LYS A 1 140 ? -10.139 11.900 27.010 1.00 78.75 140 LYS A O 1
ATOM 1155 N N . GLN A 1 141 ? -11.942 13.113 26.460 1.00 78.44 141 GLN A N 1
ATOM 1156 C CA . GLN A 1 141 ? -12.919 12.044 26.729 1.00 78.44 141 GLN A CA 1
ATOM 1157 C C . GLN A 1 141 ? -12.676 10.787 25.877 1.00 78.44 141 GLN A C 1
ATOM 1159 O O . GLN A 1 141 ? -12.810 9.652 26.342 1.00 78.44 141 GLN A O 1
ATOM 1164 N N . VAL A 1 142 ? -12.310 10.966 24.603 1.00 78.94 142 VAL A N 1
ATOM 1165 C CA . VAL A 1 142 ? -11.976 9.844 23.714 1.00 78.94 142 VAL A CA 1
ATOM 1166 C C . VAL A 1 142 ? -10.691 9.152 24.169 1.00 78.94 142 VAL A C 1
ATOM 1168 O O . VAL A 1 142 ? -10.634 7.923 24.132 1.00 78.94 142 VAL A O 1
ATOM 1171 N N . LEU A 1 143 ? -9.689 9.904 24.628 1.00 77.81 143 LEU A N 1
ATOM 1172 C CA . LEU A 1 143 ? -8.439 9.358 25.154 1.00 77.81 143 LEU A CA 1
ATOM 1173 C C . LEU A 1 143 ? -8.677 8.523 26.421 1.00 77.81 143 LEU A C 1
ATOM 1175 O O . LEU A 1 143 ? -8.158 7.412 26.524 1.00 77.81 143 LEU A O 1
ATOM 1179 N N . GLU A 1 144 ? -9.504 9.004 27.347 1.00 74.94 144 GLU A N 1
ATOM 1180 C CA . GLU A 1 144 ? -9.892 8.275 28.564 1.00 74.94 144 GLU A CA 1
ATOM 1181 C C . GLU A 1 144 ? -10.625 6.963 28.237 1.00 74.94 144 GLU A C 1
ATOM 1183 O O . GLU A 1 144 ? -10.262 5.893 28.733 1.00 74.94 144 GLU A O 1
ATOM 1188 N N . ASN A 1 145 ? -11.579 7.004 27.303 1.00 77.94 145 ASN A N 1
ATOM 1189 C CA . ASN A 1 145 ? -12.288 5.815 26.819 1.00 77.94 145 ASN A CA 1
ATOM 1190 C C . ASN A 1 145 ? -11.400 4.855 25.994 1.00 77.94 145 ASN A C 1
ATOM 1192 O O . ASN A 1 145 ? -11.732 3.686 25.798 1.00 77.94 145 ASN A O 1
ATOM 1196 N N . GLU A 1 146 ? -10.275 5.321 25.454 1.00 74.25 146 GLU A N 1
ATOM 1197 C CA . GLU A 1 146 ? -9.266 4.465 24.820 1.00 74.25 146 GLU A CA 1
ATOM 1198 C C . GLU A 1 146 ? -8.287 3.866 25.839 1.00 74.25 146 GLU A C 1
ATOM 1200 O O . GLU A 1 146 ? -7.792 2.758 25.611 1.00 74.25 146 GLU A O 1
ATOM 1205 N N . ARG A 1 147 ? -8.016 4.550 26.962 1.00 69.56 147 ARG A N 1
ATOM 1206 C CA . ARG A 1 147 ? -7.197 4.026 28.072 1.00 69.56 147 ARG A CA 1
ATOM 1207 C C . ARG A 1 147 ? -7.884 2.860 28.781 1.00 69.56 147 ARG A C 1
ATOM 1209 O O . ARG A 1 147 ? -7.209 1.894 29.129 1.00 69.56 147 ARG A O 1
ATOM 1216 N N . SER A 1 148 ? -9.213 2.885 28.893 1.00 67.69 148 SER A N 1
ATOM 1217 C CA . SER A 1 148 ? -9.999 1.765 29.437 1.00 67.69 148 SER A CA 1
ATOM 1218 C C . SER A 1 148 ? -9.971 0.504 28.551 1.00 67.69 148 SER A C 1
ATOM 1220 O O . SER A 1 148 ? -10.265 -0.601 29.011 1.00 67.69 148 SER A O 1
ATOM 1222 N N . LYS A 1 149 ? -9.557 0.613 27.278 1.00 67.25 149 LYS A N 1
ATOM 1223 C CA . LYS A 1 149 ? -9.426 -0.530 26.357 1.00 67.25 149 LYS A CA 1
ATOM 1224 C C . LYS A 1 149 ? -8.065 -1.212 26.517 1.00 67.25 149 LYS A C 1
ATOM 1226 O O . LYS A 1 149 ? -7.065 -0.808 25.933 1.00 67.25 149 LYS A O 1
ATOM 1231 N N . ALA A 1 150 ? -8.039 -2.340 27.222 1.00 63.59 150 ALA A N 1
ATOM 1232 C CA . ALA A 1 150 ? -6.808 -3.038 27.610 1.00 63.59 150 ALA A CA 1
ATOM 1233 C C . ALA A 1 150 ? -5.819 -3.397 26.466 1.00 63.59 150 ALA A C 1
ATOM 1235 O O . ALA A 1 150 ? -4.694 -2.885 26.429 1.00 63.59 150 ALA A O 1
ATOM 1236 N N . LYS A 1 151 ? -6.186 -4.328 25.564 1.00 60.22 151 LYS A N 1
ATOM 1237 C CA . LYS A 1 151 ? -5.224 -5.045 24.685 1.00 60.22 151 LYS A CA 1
ATOM 1238 C C . LYS A 1 151 ? -5.018 -4.440 23.282 1.00 60.22 151 LYS A C 1
ATOM 1240 O O . LYS A 1 151 ? -4.027 -4.769 22.644 1.00 60.22 151 LYS A O 1
ATOM 1245 N N . ASN A 1 152 ? -5.906 -3.556 22.807 1.00 64.44 152 ASN A N 1
ATOM 1246 C CA . ASN A 1 152 ? -5.881 -3.002 21.436 1.00 64.44 152 ASN A CA 1
ATOM 1247 C C . ASN A 1 152 ? -6.025 -1.467 21.375 1.00 64.44 152 ASN A C 1
ATOM 1249 O O . ASN A 1 152 ? -6.453 -0.948 20.344 1.00 64.44 152 ASN A O 1
ATOM 1253 N N . SER A 1 153 ? -5.705 -0.749 22.456 1.00 71.44 153 SER A N 1
ATOM 1254 C CA . SER A 1 153 ? -5.804 0.717 22.491 1.00 71.44 153 SER A CA 1
ATOM 1255 C C . SER A 1 153 ? -5.034 1.366 21.335 1.00 71.44 153 SER A C 1
ATOM 1257 O O . SER A 1 153 ? -3.956 0.893 20.944 1.00 71.44 153 SER A O 1
ATOM 1259 N N . ILE A 1 154 ? -5.588 2.449 20.784 1.00 74.88 154 ILE A N 1
ATOM 1260 C CA . ILE A 1 154 ? -4.981 3.211 19.684 1.00 74.88 154 ILE A CA 1
ATOM 1261 C C . ILE A 1 154 ? -3.544 3.618 20.029 1.00 74.88 154 ILE A C 1
ATOM 1263 O O . ILE A 1 154 ? -2.672 3.420 19.188 1.00 74.88 154 ILE A O 1
ATOM 1267 N N . SER A 1 155 ? -3.276 4.045 21.266 1.00 76.31 155 SER A N 1
ATOM 1268 C CA . SER A 1 155 ? -1.941 4.486 21.698 1.00 76.31 155 SER A CA 1
ATOM 1269 C C . SER A 1 155 ? -0.912 3.347 21.763 1.00 76.31 155 SER A C 1
ATOM 1271 O O . SER A 1 155 ? 0.208 3.464 21.260 1.00 76.31 155 SER A O 1
ATOM 1273 N N . LYS A 1 156 ? -1.301 2.158 22.247 1.00 79.75 156 LYS A N 1
ATOM 1274 C CA . LYS A 1 156 ? -0.425 0.962 22.232 1.00 79.75 156 LYS A CA 1
ATOM 1275 C C . LYS A 1 156 ? -0.118 0.492 20.807 1.00 79.75 156 LYS A C 1
ATOM 1277 O O . LYS A 1 156 ? 1.001 0.090 20.491 1.00 79.75 156 LYS A O 1
ATOM 1282 N N . ASN A 1 157 ? -1.112 0.547 19.924 1.00 80.06 157 ASN A N 1
ATOM 1283 C CA . ASN A 1 157 ? -0.918 0.216 18.516 1.00 80.06 157 ASN A CA 1
ATOM 1284 C C . ASN A 1 157 ? -0.075 1.277 17.801 1.00 80.06 157 ASN A C 1
ATOM 1286 O O . ASN A 1 157 ? 0.780 0.922 16.996 1.00 80.06 157 ASN A O 1
ATOM 1290 N N . ALA A 1 158 ? -0.282 2.558 18.101 1.00 79.69 158 ALA A N 1
ATOM 1291 C CA . ALA A 1 158 ? 0.468 3.663 17.527 1.00 79.69 158 ALA A CA 1
ATOM 1292 C C . ALA A 1 158 ? 1.931 3.623 17.953 1.00 79.69 158 ALA A C 1
ATOM 1294 O O . ALA A 1 158 ? 2.782 3.687 17.082 1.00 79.69 158 ALA A O 1
ATOM 1295 N N . THR A 1 159 ? 2.243 3.415 19.232 1.00 81.56 159 THR A N 1
ATOM 1296 C CA . THR A 1 159 ? 3.625 3.221 19.713 1.00 81.56 159 THR A CA 1
ATOM 1297 C C . THR A 1 159 ? 4.289 2.001 19.072 1.00 81.56 159 THR A C 1
ATOM 1299 O O . THR A 1 159 ? 5.413 2.102 18.579 1.00 81.56 159 THR A O 1
ATOM 1302 N N . LYS A 1 160 ? 3.584 0.866 18.960 1.00 83.88 160 LYS A N 1
ATOM 1303 C CA . LYS A 1 160 ? 4.070 -0.303 18.206 1.00 83.88 160 LYS A CA 1
ATOM 1304 C C . LYS A 1 160 ? 4.332 0.026 16.735 1.00 83.88 160 LYS A C 1
ATOM 1306 O O . LYS A 1 160 ? 5.370 -0.350 16.198 1.00 83.88 160 LYS A O 1
ATOM 1311 N N . PHE A 1 161 ? 3.416 0.727 16.071 1.00 81.38 161 PHE A N 1
ATOM 1312 C CA . PHE A 1 161 ? 3.580 1.101 14.669 1.00 81.38 161 PHE A CA 1
ATOM 1313 C C . PHE A 1 161 ? 4.639 2.183 14.472 1.00 81.38 161 PHE A C 1
ATOM 1315 O O . PHE A 1 161 ? 5.360 2.092 13.491 1.00 81.38 161 PHE A O 1
ATOM 1322 N N . LYS A 1 162 ? 4.786 3.140 15.394 1.00 78.12 162 LYS A N 1
ATOM 1323 C CA . LYS A 1 162 ? 5.876 4.123 15.442 1.00 78.12 162 LYS A CA 1
ATOM 1324 C C . LYS A 1 162 ? 7.209 3.366 15.473 1.00 78.12 162 LYS A C 1
ATOM 1326 O O . LYS A 1 162 ? 8.025 3.600 14.600 1.00 78.12 162 LYS A O 1
ATOM 1331 N N . ARG A 1 163 ? 7.377 2.356 16.338 1.00 72.38 163 ARG A N 1
ATOM 1332 C CA . ARG A 1 163 ? 8.583 1.493 16.369 1.00 72.38 163 ARG A CA 1
ATOM 1333 C C . ARG A 1 163 ? 8.778 0.644 15.106 1.00 72.38 163 ARG A C 1
ATOM 1335 O O . ARG A 1 163 ? 9.894 0.470 14.643 1.00 72.38 163 ARG A O 1
ATOM 1342 N N . GLU A 1 164 ? 7.706 0.111 14.519 1.00 66.31 164 GLU A N 1
ATOM 1343 C CA . GLU A 1 164 ? 7.797 -0.644 13.255 1.00 66.31 164 GLU A CA 1
ATOM 1344 C C . GLU A 1 164 ? 8.071 0.251 12.029 1.00 66.31 164 GLU A C 1
ATOM 1346 O O . GLU A 1 164 ? 8.496 -0.248 10.987 1.00 66.31 164 GLU A O 1
ATOM 1351 N N . VAL A 1 165 ? 7.760 1.547 12.116 1.00 60.69 165 VAL A N 1
ATOM 1352 C CA . VAL A 1 165 ? 7.918 2.540 11.040 1.00 60.69 165 VAL A CA 1
ATOM 1353 C C . VAL A 1 165 ? 9.200 3.375 11.223 1.00 60.69 165 VAL A C 1
ATOM 1355 O O . VAL A 1 165 ? 9.733 3.873 10.230 1.00 60.69 165 VAL A O 1
ATOM 1358 N N . THR A 1 166 ? 9.742 3.462 12.442 1.00 42.69 166 THR A N 1
ATOM 1359 C CA . THR A 1 166 ? 10.851 4.343 12.848 1.00 42.69 166 THR A CA 1
ATOM 1360 C C . THR A 1 166 ? 11.903 3.586 13.667 1.00 42.69 166 THR A C 1
ATOM 1362 O O . THR A 1 166 ? 11.549 3.034 14.699 1.00 42.69 166 THR A O 1
ATOM 1365 N N . MET A 1 167 ? 13.178 3.622 13.238 1.00 35.94 167 MET A N 1
ATOM 1366 C CA . MET A 1 167 ? 14.350 4.098 14.021 1.00 35.94 167 MET A CA 1
ATOM 1367 C C . MET A 1 167 ? 15.513 4.484 13.066 1.00 35.94 167 MET A C 1
ATOM 1369 O O . MET A 1 167 ? 15.708 3.746 12.092 1.00 35.94 167 MET A O 1
ATOM 1373 N N . PRO A 1 168 ? 16.300 5.574 13.284 1.00 40.69 168 PRO A N 1
ATOM 1374 C CA . PRO A 1 168 ? 16.121 6.734 14.177 1.00 40.69 168 PRO A CA 1
ATOM 1375 C C . PRO A 1 168 ? 15.571 7.983 13.429 1.00 40.69 168 PRO A C 1
ATOM 1377 O O . PRO A 1 168 ? 15.257 7.906 12.236 1.00 40.69 168 PRO A O 1
ATOM 1380 N N . GLU A 1 169 ? 15.470 9.102 14.158 1.00 35.91 169 GLU A N 1
ATOM 1381 C CA . GLU A 1 169 ? 14.999 10.460 13.802 1.00 35.91 169 GLU A CA 1
ATOM 1382 C C . GLU A 1 169 ? 13.479 10.691 13.753 1.00 35.91 169 GLU A C 1
ATOM 1384 O O . GLU A 1 169 ? 12.891 10.971 12.708 1.00 35.91 169 GLU A O 1
ATOM 1389 N N . ILE A 1 170 ? 12.854 10.623 14.933 1.00 35.56 170 ILE A N 1
ATOM 1390 C CA . ILE A 1 170 ? 11.766 11.535 15.330 1.00 35.56 170 ILE A CA 1
ATOM 1391 C C . ILE A 1 170 ? 12.023 11.932 16.791 1.00 35.56 170 ILE A C 1
ATOM 1393 O O . ILE A 1 170 ? 11.266 11.575 17.680 1.00 35.56 170 ILE A O 1
ATOM 1397 N N . GLU A 1 171 ? 13.133 12.616 17.033 1.00 39.59 171 GLU A N 1
ATOM 1398 C CA . GLU A 1 171 ? 13.262 13.574 18.131 1.00 39.59 171 GLU A CA 1
ATOM 1399 C C . GLU A 1 171 ? 13.882 14.815 17.487 1.00 39.59 171 GLU A C 1
ATOM 1401 O O . GLU A 1 171 ? 14.807 14.696 16.683 1.00 39.59 171 GLU A O 1
ATOM 1406 N N . ASN A 1 172 ? 13.310 15.980 17.779 1.00 40.97 172 ASN A N 1
ATOM 1407 C CA . ASN A 1 172 ? 13.650 17.307 17.253 1.00 40.97 172 ASN A CA 1
ATOM 1408 C C . ASN A 1 172 ? 13.024 17.659 15.894 1.00 40.97 172 ASN A C 1
ATOM 1410 O O . ASN A 1 172 ? 13.634 17.518 14.832 1.00 40.97 172 ASN A O 1
ATOM 1414 N N . ARG A 1 173 ? 11.787 18.166 15.959 1.00 34.34 173 ARG A N 1
ATOM 1415 C CA . ARG A 1 173 ? 11.329 19.417 15.317 1.00 34.34 173 ARG A CA 1
ATOM 1416 C C . ARG A 1 173 ? 9.858 19.619 15.681 1.00 34.34 173 ARG A C 1
ATOM 1418 O O . ARG A 1 173 ? 8.955 19.338 14.892 1.00 34.34 173 ARG A O 1
ATOM 1425 N N . GLU A 1 174 ? 9.649 20.061 16.915 1.00 43.88 174 GLU A N 1
ATOM 1426 C CA . GLU A 1 174 ? 8.523 20.942 17.213 1.00 43.88 174 GLU A CA 1
ATOM 1427 C C . GLU A 1 174 ? 8.708 22.237 16.394 1.00 43.88 174 GLU A C 1
ATOM 1429 O O . GLU A 1 174 ? 9.809 22.529 15.925 1.00 43.88 174 GLU A O 1
ATOM 1434 N N . ASP A 1 175 ? 7.610 22.945 16.142 1.00 44.56 175 ASP A N 1
ATOM 1435 C CA . ASP A 1 175 ? 7.531 24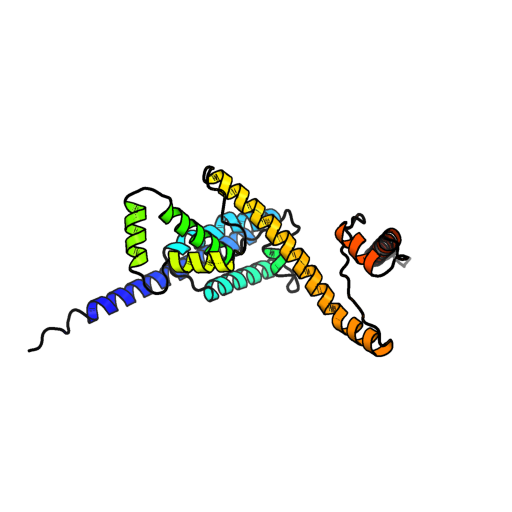.213 15.398 1.00 44.56 175 ASP A CA 1
ATOM 1436 C C . ASP A 1 175 ? 7.424 24.107 13.867 1.00 44.56 175 ASP A C 1
ATOM 1438 O O . ASP A 1 175 ? 8.367 24.370 13.115 1.00 44.56 175 ASP A O 1
ATOM 1442 N N . LYS A 1 176 ? 6.214 23.759 13.394 1.00 40.12 176 LYS A N 1
ATOM 1443 C CA . LYS A 1 176 ? 5.474 24.427 12.289 1.00 40.12 176 LYS A CA 1
ATOM 1444 C C . LYS A 1 176 ? 4.135 23.729 12.018 1.00 40.12 176 LYS A C 1
ATOM 1446 O O . LYS A 1 176 ? 3.929 22.578 12.387 1.00 40.12 176 LYS A O 1
ATOM 1451 N N . SER A 1 177 ? 3.183 24.456 11.430 1.00 48.50 177 SER A N 1
ATOM 1452 C CA . SER A 1 177 ? 1.766 24.070 11.325 1.00 48.50 177 SER A CA 1
ATOM 1453 C C . SER A 1 177 ? 1.512 22.704 10.641 1.00 48.50 177 SER A C 1
ATOM 1455 O O . SER A 1 177 ? 2.156 22.322 9.661 1.00 48.50 177 SER A O 1
ATOM 1457 N N . ALA A 1 178 ? 0.488 21.978 11.119 1.00 46.38 178 ALA A N 1
ATOM 1458 C CA . ALA A 1 178 ? 0.068 20.639 10.670 1.00 46.38 178 ALA A CA 1
ATOM 1459 C C . ALA A 1 178 ? 0.053 20.355 9.137 1.00 46.38 178 ALA A C 1
ATOM 1461 O O . ALA A 1 178 ? 0.389 19.227 8.747 1.00 46.38 178 ALA A O 1
ATOM 1462 N N . PRO A 1 179 ? -0.317 21.289 8.232 1.00 46.16 179 PRO A N 1
ATOM 1463 C CA . PRO A 1 179 ? -0.292 21.026 6.788 1.00 46.16 179 PRO A CA 1
ATOM 1464 C C . PRO A 1 179 ? 1.119 20.964 6.179 1.00 46.16 179 PRO A C 1
ATOM 1466 O O . PRO A 1 179 ? 1.327 20.219 5.213 1.00 46.16 179 PRO A O 1
ATOM 1469 N N . GLU A 1 180 ? 2.093 21.699 6.718 1.00 43.84 180 GLU A N 1
ATOM 1470 C CA . GLU A 1 180 ? 3.480 21.683 6.231 1.00 43.84 180 GLU A CA 1
ATOM 1471 C C . GLU A 1 180 ? 4.204 20.416 6.679 1.00 43.84 180 GLU A C 1
ATOM 1473 O O . GLU A 1 180 ? 4.842 19.746 5.860 1.00 43.84 180 GLU A O 1
ATOM 1478 N N . ASN A 1 181 ? 3.958 19.986 7.917 1.00 51.22 181 ASN A N 1
ATOM 1479 C CA . ASN A 1 181 ? 4.470 18.726 8.455 1.00 51.22 181 ASN A CA 1
ATOM 1480 C C . ASN A 1 181 ? 3.947 17.535 7.642 1.00 51.22 181 ASN A C 1
ATOM 1482 O O . ASN A 1 181 ? 4.701 16.621 7.321 1.00 51.22 181 ASN A O 1
ATOM 1486 N N . ALA A 1 182 ? 2.692 17.566 7.179 1.00 44.31 182 ALA A N 1
ATOM 1487 C CA . ALA A 1 182 ? 2.148 16.528 6.300 1.00 44.31 182 ALA A CA 1
ATOM 1488 C C . ALA A 1 182 ? 2.816 16.489 4.910 1.00 44.31 182 ALA A C 1
ATOM 1490 O O . ALA A 1 182 ? 2.952 15.411 4.319 1.00 44.31 182 ALA A O 1
ATOM 1491 N N . LYS A 1 183 ? 3.229 17.639 4.358 1.00 53.75 183 LYS A N 1
ATOM 1492 C CA . LYS A 1 183 ? 3.971 17.709 3.085 1.00 53.75 183 LYS A CA 1
ATOM 1493 C C . LYS A 1 183 ? 5.415 17.226 3.265 1.00 53.75 183 LYS A C 1
ATOM 1495 O O . LYS A 1 183 ? 5.881 16.423 2.452 1.00 53.75 183 LYS A O 1
ATOM 1500 N N . ALA A 1 184 ? 6.077 17.631 4.349 1.00 45.97 184 ALA A N 1
ATOM 1501 C CA . ALA A 1 184 ? 7.432 17.210 4.698 1.00 45.97 184 ALA A CA 1
ATOM 1502 C C . ALA A 1 184 ? 7.505 15.704 5.011 1.00 45.97 184 ALA A C 1
ATOM 1504 O O . ALA A 1 184 ? 8.324 14.993 4.429 1.00 45.97 184 ALA A O 1
ATOM 1505 N N . LEU A 1 185 ? 6.567 15.173 5.803 1.00 50.56 185 LEU A N 1
ATOM 1506 C CA . LEU A 1 185 ? 6.446 13.740 6.101 1.00 50.56 185 LEU A CA 1
ATOM 1507 C C . LEU A 1 185 ? 6.232 12.908 4.832 1.00 50.56 185 LEU A C 1
ATOM 1509 O O . LEU A 1 185 ? 6.855 11.861 4.661 1.00 50.56 185 LEU A O 1
ATOM 1513 N N . LYS A 1 186 ? 5.411 13.386 3.886 1.00 54.34 186 LYS A N 1
ATOM 1514 C CA . LYS A 1 186 ? 5.250 12.735 2.573 1.00 54.34 186 LYS A CA 1
ATOM 1515 C C . LYS A 1 186 ? 6.552 12.724 1.773 1.00 54.34 186 LYS A C 1
ATOM 1517 O O . LYS A 1 186 ? 6.806 11.753 1.061 1.00 54.34 186 LYS A O 1
ATOM 1522 N N . HIS A 1 187 ? 7.357 13.781 1.862 1.00 48.28 187 HIS A N 1
ATOM 1523 C CA . HIS A 1 187 ? 8.630 13.886 1.154 1.00 48.28 187 HIS A CA 1
ATOM 1524 C C . HIS A 1 187 ? 9.702 12.959 1.749 1.00 48.28 187 HIS A C 1
ATOM 1526 O O . HIS A 1 187 ? 10.338 12.208 1.009 1.00 48.28 187 HIS A O 1
ATOM 1532 N N . VAL A 1 188 ? 9.833 12.929 3.077 1.00 50.41 188 VAL A N 1
ATOM 1533 C CA . VAL A 1 188 ? 10.765 12.043 3.797 1.00 50.41 188 VAL A CA 1
ATOM 1534 C C . VAL A 1 188 ? 10.386 10.573 3.610 1.00 50.41 188 VAL A C 1
ATOM 1536 O O . VAL A 1 188 ? 11.231 9.732 3.309 1.00 50.41 188 VAL A O 1
ATOM 1539 N N . PHE A 1 189 ? 9.096 10.243 3.682 1.00 49.84 189 PHE A N 1
ATOM 1540 C CA . PHE A 1 189 ? 8.626 8.880 3.426 1.00 49.84 189 PHE A CA 1
ATOM 1541 C C . PHE A 1 189 ? 8.956 8.419 1.995 1.00 49.84 189 PHE A C 1
ATOM 1543 O O . PHE A 1 189 ? 9.330 7.269 1.751 1.00 49.84 189 PHE A O 1
ATOM 1550 N N . LYS A 1 190 ? 8.884 9.345 1.035 1.00 48.28 190 LYS A N 1
ATOM 1551 C CA . LYS A 1 190 ? 9.168 9.107 -0.381 1.00 48.28 190 LYS A CA 1
ATOM 1552 C C . LYS A 1 190 ? 10.654 8.882 -0.663 1.00 48.28 190 LYS A C 1
ATOM 1554 O O . LYS A 1 190 ? 10.993 7.937 -1.379 1.00 48.28 190 LYS A O 1
ATOM 1559 N N . SER A 1 191 ? 11.543 9.678 -0.069 1.00 48.16 191 SER A N 1
ATOM 1560 C CA . SER A 1 191 ? 12.994 9.471 -0.178 1.00 48.16 191 SER A CA 1
ATOM 1561 C C . SER A 1 191 ? 13.440 8.168 0.501 1.00 48.16 191 SER A C 1
ATOM 1563 O O . SER A 1 191 ? 14.268 7.442 -0.052 1.00 48.16 191 SER A O 1
ATOM 1565 N N . LYS A 1 192 ? 12.828 7.792 1.630 1.00 51.81 192 LYS A N 1
ATOM 1566 C CA . LYS A 1 192 ? 13.159 6.553 2.358 1.00 51.81 192 LYS A CA 1
ATOM 1567 C C . LYS A 1 192 ? 12.733 5.294 1.592 1.00 51.81 192 LYS A C 1
ATOM 1569 O O . LYS A 1 192 ? 13.552 4.395 1.392 1.00 51.81 192 LYS A O 1
ATOM 1574 N N . ILE A 1 193 ? 11.523 5.274 1.016 1.00 56.22 193 ILE A N 1
ATOM 1575 C CA . ILE A 1 193 ? 11.079 4.198 0.104 1.00 56.22 193 ILE A CA 1
ATOM 1576 C C . ILE A 1 193 ? 12.032 4.062 -1.093 1.00 56.22 193 ILE A C 1
ATOM 1578 O O . ILE A 1 193 ? 12.347 2.948 -1.523 1.00 56.22 193 ILE A O 1
ATOM 1582 N N . LYS A 1 194 ? 12.534 5.175 -1.638 1.00 45.22 194 LYS A N 1
ATOM 1583 C CA . LYS A 1 194 ? 13.502 5.171 -2.747 1.00 45.22 194 LYS A CA 1
ATOM 1584 C C . LYS A 1 194 ? 14.825 4.495 -2.365 1.00 45.22 194 LYS A C 1
ATOM 1586 O O . LYS A 1 194 ? 15.343 3.692 -3.142 1.00 45.22 194 LYS A O 1
ATOM 1591 N N . ILE A 1 195 ? 15.358 4.765 -1.172 1.00 52.91 195 ILE A N 1
ATOM 1592 C CA . ILE A 1 195 ? 16.600 4.146 -0.675 1.00 52.91 195 ILE A CA 1
ATOM 1593 C C . ILE A 1 195 ? 16.394 2.655 -0.393 1.00 52.91 195 ILE A C 1
ATOM 1595 O O . ILE A 1 195 ? 17.210 1.831 -0.816 1.00 52.91 195 ILE A O 1
ATOM 1599 N N . GLU A 1 196 ? 15.287 2.292 0.254 1.00 46.00 196 GLU A N 1
ATOM 1600 C CA . GLU A 1 196 ? 14.988 0.908 0.628 1.00 46.00 196 GLU A CA 1
ATOM 1601 C C . GLU A 1 196 ? 14.722 0.027 -0.605 1.00 46.00 196 GLU A C 1
ATOM 1603 O O . GLU A 1 196 ? 15.152 -1.125 -0.682 1.00 46.00 196 GLU A O 1
ATOM 1608 N N . THR A 1 197 ? 14.062 0.574 -1.628 1.00 54.16 197 THR A N 1
ATOM 1609 C CA . THR A 1 197 ? 13.782 -0.143 -2.882 1.00 54.16 197 THR A CA 1
ATOM 1610 C C . THR A 1 197 ? 15.027 -0.314 -3.744 1.00 54.16 197 THR A C 1
ATOM 1612 O O . THR A 1 197 ? 15.204 -1.379 -4.341 1.00 54.16 197 THR A O 1
ATOM 1615 N N . LEU A 1 198 ? 15.934 0.669 -3.770 1.00 56.31 198 LEU A N 1
ATOM 1616 C CA . LEU A 1 198 ? 17.251 0.522 -4.396 1.00 56.31 198 LEU A CA 1
ATOM 1617 C C . LEU A 1 198 ? 18.110 -0.519 -3.668 1.00 56.31 198 LEU A C 1
ATOM 1619 O O . LEU A 1 198 ? 18.684 -1.382 -4.333 1.00 56.31 198 LEU A O 1
ATOM 1623 N N . HIS A 1 199 ? 18.150 -0.501 -2.332 1.00 55.31 199 HIS A N 1
ATOM 1624 C CA . HIS A 1 199 ? 18.840 -1.523 -1.536 1.00 55.31 199 HIS A CA 1
ATOM 1625 C C . HIS A 1 199 ? 18.270 -2.917 -1.788 1.00 55.31 199 HIS A C 1
ATOM 1627 O O . HIS A 1 199 ? 19.016 -3.856 -2.052 1.00 55.31 199 HIS A O 1
ATOM 1633 N N . ARG A 1 200 ? 16.943 -3.055 -1.816 1.00 56.19 200 ARG A N 1
ATOM 1634 C CA . ARG A 1 200 ? 16.272 -4.332 -2.066 1.00 56.19 200 ARG A CA 1
ATOM 1635 C C . ARG A 1 200 ? 16.477 -4.844 -3.493 1.00 56.19 200 ARG A C 1
ATOM 1637 O O . ARG A 1 200 ? 16.651 -6.044 -3.675 1.00 56.19 200 ARG A O 1
ATOM 1644 N N . ARG A 1 201 ? 16.505 -3.962 -4.504 1.00 59.31 201 ARG A N 1
ATOM 1645 C CA . ARG A 1 201 ? 16.867 -4.316 -5.892 1.00 59.31 201 ARG A CA 1
ATOM 1646 C C . ARG A 1 201 ? 18.325 -4.757 -6.002 1.00 59.31 201 ARG A C 1
ATOM 1648 O O . ARG A 1 201 ? 18.593 -5.722 -6.712 1.00 59.31 201 ARG A O 1
ATOM 1655 N N . LYS A 1 202 ? 19.244 -4.097 -5.286 1.00 55.75 202 LYS A N 1
ATOM 1656 C CA . LYS A 1 202 ? 20.649 -4.519 -5.176 1.00 55.75 202 LYS A CA 1
ATOM 1657 C C . LYS A 1 202 ? 20.762 -5.898 -4.513 1.00 55.75 202 LYS A C 1
ATOM 1659 O O . LYS A 1 202 ? 21.404 -6.769 -5.085 1.00 55.75 202 LYS A O 1
ATOM 1664 N N . LEU A 1 203 ? 20.075 -6.134 -3.391 1.00 57.25 203 LEU A N 1
ATOM 1665 C CA . LEU A 1 203 ? 20.082 -7.422 -2.679 1.00 57.25 203 LEU A CA 1
ATOM 1666 C C . LEU A 1 203 ? 19.527 -8.570 -3.538 1.00 57.25 203 LEU A C 1
ATOM 1668 O O . LEU A 1 203 ? 20.114 -9.642 -3.604 1.00 57.25 203 LEU A O 1
ATOM 1672 N N . LYS A 1 204 ? 18.419 -8.323 -4.248 1.00 60.69 204 LYS A N 1
ATOM 1673 C CA . LYS A 1 204 ? 17.756 -9.317 -5.108 1.00 60.69 204 LYS A CA 1
ATOM 1674 C C . LYS A 1 204 ? 18.543 -9.636 -6.385 1.00 60.69 204 LYS A C 1
ATOM 1676 O O . LYS A 1 204 ? 18.327 -10.681 -6.988 1.00 60.69 204 LYS A O 1
ATOM 1681 N N . LYS A 1 205 ? 19.411 -8.719 -6.833 1.00 63.41 205 LYS A N 1
ATOM 1682 C CA . LYS A 1 205 ? 20.399 -8.986 -7.890 1.00 63.41 205 LYS A CA 1
ATOM 1683 C C . LYS A 1 205 ? 21.596 -9.761 -7.333 1.00 63.41 205 LYS A C 1
ATOM 1685 O O . LYS A 1 205 ? 21.982 -10.739 -7.952 1.00 63.41 205 LYS A O 1
ATOM 1690 N N . LYS A 1 206 ? 22.103 -9.399 -6.145 1.00 59.94 206 LYS A N 1
ATOM 1691 C CA . LYS A 1 206 ? 23.171 -10.147 -5.454 1.00 59.94 206 LYS A CA 1
ATOM 1692 C C . LYS A 1 206 ? 22.798 -11.615 -5.226 1.00 59.94 206 LYS A C 1
ATOM 1694 O O . LYS A 1 206 ? 23.604 -12.484 -5.511 1.00 59.94 206 LYS A O 1
ATOM 1699 N N . SER A 1 207 ? 21.566 -11.901 -4.798 1.00 62.84 207 SER A N 1
ATOM 1700 C CA . SER A 1 207 ? 21.119 -13.282 -4.562 1.00 62.84 207 SER A CA 1
ATOM 1701 C C . SER A 1 207 ? 21.066 -14.143 -5.829 1.00 62.84 207 SER A C 1
ATOM 1703 O O . SER A 1 207 ? 21.175 -15.352 -5.727 1.00 62.84 207 SER A O 1
ATOM 1705 N N . LYS A 1 208 ? 20.891 -13.544 -7.017 1.00 68.00 208 LYS A N 1
ATOM 1706 C CA . LYS A 1 208 ? 20.896 -14.281 -8.295 1.00 68.00 208 LYS A CA 1
ATOM 1707 C C . LYS A 1 208 ? 22.298 -14.641 -8.782 1.00 68.00 208 LYS A C 1
ATOM 1709 O O . LYS A 1 208 ? 22.422 -15.521 -9.616 1.00 68.00 208 LYS A O 1
ATOM 1714 N N . CYS A 1 209 ? 23.320 -13.935 -8.304 1.00 61.91 209 CYS A N 1
ATOM 1715 C CA . CYS A 1 209 ? 24.720 -14.179 -8.653 1.00 61.91 209 CYS A CA 1
ATOM 1716 C C . CYS A 1 209 ? 25.468 -14.922 -7.537 1.00 61.91 209 CYS A C 1
ATOM 1718 O O . CYS A 1 209 ? 26.689 -14.986 -7.577 1.00 61.91 209 CYS A O 1
ATOM 1720 N N . LYS A 1 210 ? 24.749 -15.443 -6.533 1.00 70.31 210 LYS A N 1
ATOM 1721 C CA . LYS A 1 210 ? 25.333 -16.144 -5.385 1.00 70.31 210 LYS A CA 1
ATOM 1722 C C . LYS A 1 210 ? 25.914 -17.500 -5.796 1.00 70.31 210 LYS A C 1
ATOM 1724 O O . LYS A 1 210 ? 26.996 -17.850 -5.347 1.00 70.31 210 LYS A O 1
ATOM 1729 N N . ASP A 1 211 ? 25.229 -18.204 -6.694 1.00 71.38 211 ASP A N 1
ATOM 1730 C CA . ASP A 1 211 ? 25.677 -19.504 -7.200 1.00 71.38 211 ASP A CA 1
ATOM 1731 C C . ASP A 1 211 ? 26.971 -19.355 -8.016 1.00 71.38 211 ASP A C 1
ATOM 1733 O O . ASP A 1 211 ? 27.931 -20.074 -7.769 1.00 71.38 211 ASP A O 1
ATOM 1737 N N . LEU A 1 212 ? 27.052 -18.327 -8.876 1.00 69.44 212 LEU A N 1
ATOM 1738 C CA . LEU A 1 212 ? 28.285 -17.994 -9.606 1.00 69.44 212 LEU A CA 1
ATOM 1739 C C . LEU A 1 212 ? 29.434 -17.560 -8.680 1.00 69.44 212 LEU A C 1
ATOM 1741 O O . LEU A 1 212 ? 30.589 -17.870 -8.947 1.00 69.44 212 LEU A O 1
ATOM 1745 N N . GLU A 1 213 ? 29.138 -16.822 -7.605 1.00 70.12 213 GLU A N 1
ATOM 1746 C CA . GLU A 1 213 ? 30.135 -16.426 -6.597 1.00 70.12 213 GLU A CA 1
ATOM 1747 C C . GLU A 1 213 ? 30.758 -17.666 -5.938 1.00 70.12 213 GLU A C 1
ATOM 1749 O O . GLU A 1 213 ? 31.978 -17.782 -5.871 1.00 70.12 213 GLU A O 1
ATOM 1754 N N . LEU A 1 214 ? 29.923 -18.629 -5.531 1.00 74.44 214 LEU A N 1
ATOM 1755 C CA . LEU A 1 214 ? 30.372 -19.884 -4.924 1.00 74.44 214 LEU A CA 1
ATOM 1756 C C . LEU A 1 214 ? 31.167 -20.757 -5.901 1.00 74.44 214 LEU A C 1
ATOM 1758 O O . LEU A 1 214 ? 32.144 -21.384 -5.499 1.00 74.44 214 LEU A O 1
ATOM 1762 N N . GLU A 1 215 ? 30.768 -20.800 -7.170 1.00 71.81 215 GLU A N 1
ATOM 1763 C CA . GLU A 1 215 ? 31.454 -21.566 -8.212 1.00 71.81 215 GLU A CA 1
ATOM 1764 C C . GLU A 1 215 ? 32.854 -21.004 -8.504 1.00 71.81 215 GLU A C 1
ATOM 1766 O O . GLU A 1 215 ? 33.835 -21.743 -8.472 1.00 71.81 215 GLU A O 1
ATOM 1771 N N . ILE A 1 216 ? 32.980 -19.684 -8.690 1.00 72.06 216 ILE A N 1
ATOM 1772 C CA . ILE A 1 216 ? 34.275 -19.025 -8.931 1.00 72.06 216 ILE A CA 1
ATOM 1773 C C . ILE A 1 216 ? 35.180 -19.141 -7.699 1.00 72.06 216 ILE A C 1
ATOM 1775 O O . ILE A 1 216 ? 36.370 -19.419 -7.837 1.00 72.06 216 ILE A O 1
ATOM 1779 N N . GLN A 1 217 ? 34.631 -18.984 -6.492 1.00 80.12 217 GLN A N 1
ATOM 1780 C CA . GLN A 1 217 ? 35.388 -19.160 -5.254 1.00 80.12 217 GLN A CA 1
ATOM 1781 C C . GLN A 1 217 ? 35.947 -20.586 -5.119 1.00 80.12 217 GLN A C 1
ATOM 1783 O O . GLN A 1 217 ? 37.079 -20.747 -4.668 1.00 80.12 217 GLN A O 1
ATOM 1788 N N . ARG A 1 218 ? 35.181 -21.609 -5.526 1.00 73.06 218 ARG A N 1
ATOM 1789 C CA . ARG A 1 218 ? 35.624 -23.014 -5.521 1.00 73.06 218 ARG A CA 1
ATOM 1790 C C . ARG A 1 218 ? 36.673 -23.304 -6.590 1.00 73.06 218 ARG A C 1
ATOM 1792 O O . ARG A 1 218 ? 37.635 -23.999 -6.298 1.00 73.06 218 ARG A O 1
ATOM 1799 N N . MET A 1 219 ? 36.505 -22.772 -7.800 1.00 67.19 219 MET A N 1
ATOM 1800 C CA . MET A 1 219 ? 37.453 -22.999 -8.898 1.00 67.19 219 MET A CA 1
ATOM 1801 C C . MET A 1 219 ? 38.806 -22.330 -8.644 1.00 67.19 219 MET A C 1
ATOM 1803 O O . MET A 1 219 ? 39.846 -22.926 -8.897 1.00 67.19 219 MET A O 1
ATOM 1807 N N . TRP A 1 220 ? 38.798 -21.095 -8.138 1.00 73.12 220 TRP A N 1
ATOM 1808 C CA . TRP A 1 220 ? 40.002 -20.262 -8.085 1.00 73.12 220 TRP A CA 1
ATOM 1809 C C . TRP A 1 220 ? 40.574 -20.081 -6.676 1.00 73.12 220 TRP A C 1
ATOM 1811 O O . TRP A 1 220 ? 41.596 -19.424 -6.531 1.00 73.12 220 TRP A 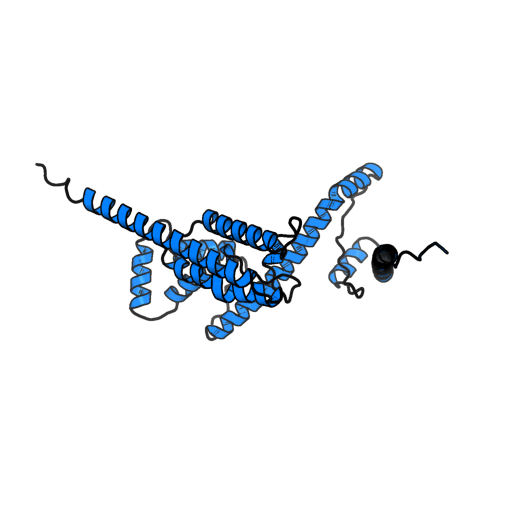O 1
ATOM 1821 N N . HIS A 1 221 ? 39.938 -20.629 -5.633 1.00 72.56 221 HIS A N 1
ATOM 1822 C CA . HIS A 1 221 ? 40.359 -20.488 -4.228 1.00 72.56 221 HIS A CA 1
ATOM 1823 C C . HIS A 1 221 ? 40.569 -19.028 -3.773 1.00 72.56 221 HIS A C 1
ATOM 1825 O O . HIS A 1 221 ? 41.372 -18.737 -2.888 1.00 72.56 221 HIS A O 1
ATOM 1831 N N . MET A 1 222 ? 39.818 -18.084 -4.349 1.00 73.44 222 MET A N 1
ATOM 1832 C CA . MET A 1 222 ? 39.911 -16.656 -4.029 1.00 73.44 222 MET A CA 1
ATOM 1833 C C . MET A 1 222 ? 38.633 -16.134 -3.371 1.00 73.44 222 MET A C 1
ATOM 1835 O O . MET A 1 222 ? 37.527 -16.587 -3.666 1.00 73.44 222 MET A O 1
ATOM 1839 N N . LYS A 1 223 ? 38.763 -15.114 -2.512 1.00 70.69 223 LYS A N 1
ATOM 1840 C CA . LYS A 1 223 ? 37.610 -14.392 -1.950 1.00 70.69 223 LYS A CA 1
ATOM 1841 C C . LYS A 1 223 ? 36.955 -13.532 -3.037 1.00 70.69 223 LYS A C 1
ATOM 1843 O O . LYS A 1 223 ? 37.505 -12.516 -3.449 1.00 70.69 223 LYS A O 1
ATOM 1848 N N . THR A 1 224 ? 35.761 -13.917 -3.477 1.00 67.12 224 THR A N 1
ATOM 1849 C CA . THR A 1 224 ? 34.975 -13.189 -4.485 1.00 67.12 224 THR A CA 1
ATOM 1850 C C . THR A 1 224 ? 33.936 -12.273 -3.837 1.00 67.12 224 THR A C 1
ATOM 1852 O O . THR A 1 224 ? 33.300 -12.659 -2.861 1.00 67.12 224 THR A O 1
ATOM 1855 N N . VAL A 1 225 ? 33.732 -11.068 -4.387 1.00 67.75 225 VAL A N 1
ATOM 1856 C CA . VAL A 1 225 ? 32.727 -10.104 -3.900 1.00 67.75 225 VAL A CA 1
ATOM 1857 C C . VAL A 1 225 ? 31.839 -9.626 -5.049 1.00 67.75 225 VAL A C 1
ATOM 1859 O O . VAL A 1 225 ? 32.306 -8.999 -5.999 1.00 67.75 225 VAL A O 1
ATOM 1862 N N . VAL A 1 226 ? 30.523 -9.841 -4.944 1.00 67.44 226 VAL A N 1
ATOM 1863 C CA . VAL A 1 226 ? 29.556 -9.364 -5.954 1.00 67.44 226 VAL A CA 1
ATOM 1864 C C . VAL A 1 226 ? 29.177 -7.891 -5.737 1.00 67.44 226 VAL A C 1
ATOM 1866 O O . VAL A 1 226 ? 28.476 -7.537 -4.776 1.00 67.44 226 VAL A O 1
ATOM 1869 N N . ILE A 1 227 ? 29.543 -7.025 -6.691 1.00 67.19 227 ILE A N 1
ATOM 1870 C CA . ILE A 1 227 ? 29.196 -5.594 -6.692 1.00 67.19 227 ILE A CA 1
ATOM 1871 C C . ILE A 1 227 ? 28.018 -5.314 -7.643 1.00 67.19 227 ILE A C 1
ATOM 1873 O O . ILE A 1 227 ? 28.155 -5.391 -8.862 1.00 67.19 227 ILE A O 1
ATOM 1877 N N . PRO A 1 228 ? 26.833 -4.937 -7.126 1.00 63.38 228 PRO A N 1
ATOM 1878 C CA . PRO A 1 228 ? 25.684 -4.635 -7.966 1.00 63.38 228 PRO A CA 1
ATOM 1879 C C . PRO A 1 228 ? 25.784 -3.218 -8.538 1.00 63.38 228 PRO A C 1
ATOM 1881 O O . PRO A 1 228 ? 25.479 -2.233 -7.852 1.00 63.38 228 PRO A O 1
ATOM 1884 N N . GLY A 1 229 ? 26.131 -3.131 -9.821 1.00 70.25 229 GLY A N 1
ATOM 1885 C CA . GLY A 1 229 ? 26.096 -1.888 -10.582 1.00 70.25 229 GLY A CA 1
ATOM 1886 C C . GLY A 1 229 ? 24.691 -1.506 -11.062 1.00 70.25 229 GLY A C 1
ATOM 1887 O O . GLY A 1 229 ? 23.889 -2.357 -11.461 1.00 70.25 229 GLY A O 1
ATOM 1888 N N . VAL A 1 230 ? 24.358 -0.212 -11.006 1.00 66.06 230 VAL A N 1
ATOM 1889 C CA . VAL A 1 230 ? 23.142 0.340 -11.627 1.00 66.06 230 VAL A CA 1
ATOM 1890 C C . VAL A 1 230 ? 23.558 1.482 -12.540 1.00 66.06 230 VAL A C 1
ATOM 1892 O O . VAL A 1 230 ? 23.929 2.547 -12.053 1.00 66.06 230 VAL A O 1
ATOM 1895 N N . VAL A 1 231 ? 23.463 1.238 -13.844 1.00 74.31 231 VAL A N 1
ATOM 1896 C CA . VAL A 1 231 ? 23.691 2.227 -14.898 1.00 74.31 231 VAL A CA 1
ATOM 1897 C C . VAL A 1 231 ? 22.329 2.719 -15.387 1.00 74.31 231 VAL A C 1
ATOM 1899 O O . VAL A 1 231 ? 21.419 1.915 -15.616 1.00 74.31 231 VAL A O 1
ATOM 1902 N N . GLY A 1 232 ? 22.146 4.036 -15.462 1.00 71.81 232 GLY A N 1
ATOM 1903 C CA . GLY A 1 232 ? 20.963 4.650 -16.061 1.00 71.81 232 GLY A CA 1
ATOM 1904 C C . GLY A 1 232 ? 20.912 4.409 -17.571 1.00 71.81 232 GLY A C 1
ATOM 1905 O O . GLY A 1 232 ? 21.923 4.101 -18.188 1.00 71.81 232 GLY A O 1
ATOM 1906 N N . ALA A 1 233 ? 19.743 4.592 -18.190 1.00 65.75 233 ALA A N 1
ATOM 1907 C CA . ALA A 1 233 ? 19.586 4.421 -19.642 1.00 65.75 233 ALA A CA 1
ATOM 1908 C C . ALA A 1 233 ? 20.463 5.384 -20.471 1.00 65.75 233 ALA A C 1
ATOM 1910 O O . ALA A 1 233 ? 20.803 5.076 -21.605 1.00 65.75 233 ALA A O 1
ATOM 1911 N N . LEU A 1 234 ? 20.850 6.521 -19.883 1.00 67.81 234 LEU A N 1
ATOM 1912 C CA . LEU A 1 234 ? 21.763 7.510 -20.466 1.00 67.81 234 LEU A CA 1
ATOM 1913 C C . LEU A 1 234 ? 23.241 7.246 -20.098 1.00 67.81 234 LEU A C 1
ATOM 1915 O O . LEU A 1 234 ? 24.096 8.097 -20.300 1.00 67.81 234 LEU A O 1
ATOM 1919 N N . GLY A 1 235 ? 23.552 6.113 -19.463 1.00 69.50 235 GLY A N 1
ATOM 1920 C CA . GLY A 1 235 ? 24.896 5.819 -18.960 1.00 69.50 235 GLY A CA 1
ATOM 1921 C C . GLY A 1 235 ? 25.224 6.442 -17.597 1.00 69.50 235 GLY A C 1
ATOM 1922 O O . GLY A 1 235 ? 26.323 6.258 -17.091 1.00 69.50 235 GLY A O 1
ATOM 1923 N N . THR A 1 236 ? 24.286 7.146 -16.955 1.00 75.88 236 THR A N 1
ATOM 1924 C CA . THR A 1 236 ? 24.543 7.802 -15.662 1.00 75.88 236 THR A CA 1
ATOM 1925 C C . THR A 1 236 ? 24.784 6.791 -14.539 1.00 75.88 236 THR A C 1
ATOM 1927 O O . THR A 1 236 ? 24.028 5.832 -14.360 1.00 75.88 236 THR A O 1
ATOM 1930 N N . MET A 1 237 ? 25.833 7.015 -13.744 1.00 74.12 237 MET A N 1
ATOM 1931 C CA . MET A 1 237 ? 26.238 6.137 -12.643 1.00 74.12 237 MET A CA 1
ATOM 1932 C C . MET A 1 237 ? 26.417 6.919 -11.342 1.00 74.12 237 MET A C 1
ATOM 1934 O O . MET A 1 237 ? 26.743 8.103 -11.337 1.00 74.12 237 MET A O 1
ATOM 1938 N N . LYS A 1 238 ? 26.164 6.262 -10.205 1.00 70.75 238 LYS A N 1
ATOM 1939 C CA . LYS A 1 238 ? 26.307 6.891 -8.883 1.00 70.75 238 LYS A CA 1
ATOM 1940 C C . LYS A 1 238 ? 27.777 6.960 -8.465 1.00 70.75 238 LYS A C 1
ATOM 1942 O O . LYS A 1 238 ? 28.469 5.954 -8.577 1.00 70.75 238 LYS A O 1
ATOM 1947 N N . LYS A 1 239 ? 28.194 8.078 -7.854 1.00 71.44 239 LYS A N 1
ATOM 1948 C CA . LYS A 1 239 ? 29.560 8.292 -7.321 1.00 71.44 239 LYS A CA 1
ATOM 1949 C C . LYS A 1 239 ? 30.033 7.175 -6.379 1.00 71.44 239 LYS A C 1
ATOM 1951 O O . LYS A 1 239 ? 31.116 6.646 -6.563 1.00 71.44 239 LYS A O 1
ATOM 1956 N N . VAL A 1 240 ? 29.153 6.692 -5.500 1.00 69.62 240 VAL A N 1
ATOM 1957 C CA . VAL A 1 240 ? 29.414 5.547 -4.597 1.00 69.62 240 VAL A CA 1
ATOM 1958 C C . VAL A 1 240 ? 29.855 4.275 -5.345 1.00 69.62 240 VAL A C 1
ATOM 1960 O O . VAL A 1 240 ? 30.506 3.399 -4.789 1.00 69.62 240 VAL A O 1
ATOM 1963 N N . MET A 1 241 ? 29.484 4.114 -6.615 1.00 70.75 241 MET A N 1
ATOM 1964 C CA . MET A 1 241 ? 29.925 2.974 -7.420 1.00 70.75 241 MET A CA 1
ATOM 1965 C C . MET A 1 241 ? 31.371 3.126 -7.892 1.00 70.75 241 MET A C 1
ATOM 1967 O O . MET A 1 241 ? 32.065 2.125 -7.991 1.00 70.75 241 MET A O 1
ATOM 1971 N N . VAL A 1 242 ? 31.824 4.360 -8.127 1.00 71.00 242 VAL A N 1
ATOM 1972 C CA . VAL A 1 242 ? 33.212 4.676 -8.491 1.00 71.00 242 VAL A CA 1
ATOM 1973 C C . VAL A 1 242 ? 34.153 4.260 -7.368 1.00 71.00 242 VAL A C 1
ATOM 1975 O O . VAL A 1 242 ? 35.127 3.562 -7.618 1.00 71.00 242 VAL A O 1
ATOM 1978 N N . GLU A 1 243 ? 33.807 4.591 -6.126 1.00 73.81 243 GLU A N 1
ATOM 1979 C CA . GLU A 1 243 ? 34.581 4.191 -4.945 1.00 73.81 243 GLU A CA 1
ATOM 1980 C C . GLU A 1 243 ? 34.637 2.668 -4.770 1.00 73.81 243 GLU A C 1
ATOM 1982 O O . GLU A 1 243 ? 35.686 2.120 -4.454 1.00 73.81 243 GLU A O 1
ATOM 1987 N N . ASN A 1 244 ? 33.528 1.960 -5.007 1.00 72.25 244 ASN A N 1
ATOM 1988 C CA . ASN A 1 244 ? 33.491 0.502 -4.856 1.00 72.25 244 ASN A CA 1
ATOM 1989 C C . ASN A 1 244 ? 34.241 -0.243 -5.970 1.00 72.25 244 ASN A C 1
ATOM 1991 O O . ASN A 1 244 ? 34.769 -1.317 -5.711 1.00 72.25 244 ASN A O 1
ATOM 1995 N N . VAL A 1 245 ? 34.283 0.302 -7.190 1.00 72.06 245 VAL A N 1
ATOM 1996 C CA . VAL A 1 245 ? 35.040 -0.285 -8.310 1.00 72.06 245 VAL A CA 1
ATOM 1997 C C . VAL A 1 245 ? 36.541 -0.075 -8.111 1.00 72.06 245 VAL A C 1
ATOM 1999 O O . VAL A 1 245 ? 37.296 -1.034 -8.247 1.00 72.06 245 VAL A O 1
ATOM 2002 N N . LYS A 1 246 ? 36.957 1.123 -7.673 1.00 71.50 246 LYS A N 1
ATOM 2003 C CA . LYS A 1 246 ? 38.362 1.420 -7.341 1.00 71.50 246 LYS A CA 1
ATOM 2004 C C . LYS A 1 246 ? 38.930 0.496 -6.256 1.00 71.50 246 LYS A C 1
ATOM 2006 O O . LYS A 1 246 ? 40.098 0.153 -6.313 1.00 71.50 246 LYS A O 1
ATOM 2011 N N . LYS A 1 247 ? 38.099 0.046 -5.307 1.00 70.44 247 LYS A N 1
ATOM 2012 C CA . LYS A 1 247 ? 38.492 -0.922 -4.262 1.00 70.44 247 LYS A CA 1
ATOM 2013 C C . LYS A 1 247 ? 38.756 -2.343 -4.774 1.00 70.44 247 LYS A C 1
ATOM 2015 O O . LYS A 1 247 ? 39.340 -3.131 -4.043 1.00 70.44 247 LYS A O 1
ATOM 2020 N N . VAL A 1 248 ? 38.270 -2.698 -5.965 1.00 67.19 248 VAL A N 1
ATOM 2021 C CA . VAL A 1 248 ? 38.409 -4.053 -6.532 1.00 67.19 248 VAL A CA 1
ATOM 2022 C C . VAL A 1 248 ? 39.467 -4.103 -7.625 1.00 67.19 248 VAL A C 1
ATOM 2024 O O . VAL A 1 248 ? 40.136 -5.119 -7.777 1.00 67.19 248 VAL A O 1
ATOM 2027 N N . SER A 1 249 ? 39.623 -3.028 -8.397 1.00 65.00 249 SER A N 1
ATOM 2028 C CA . SER A 1 249 ? 40.654 -2.946 -9.425 1.00 65.00 249 SER A CA 1
ATOM 2029 C C . SER A 1 249 ? 40.986 -1.491 -9.733 1.00 65.00 249 SER A C 1
ATOM 2031 O O . SER A 1 249 ? 40.104 -0.714 -10.099 1.00 65.00 249 SER A O 1
ATOM 2033 N N . GLU A 1 250 ? 42.266 -1.135 -9.634 1.00 67.19 250 GLU A N 1
ATOM 2034 C CA . GLU A 1 250 ? 42.774 0.182 -10.042 1.00 67.19 250 GLU A CA 1
ATOM 2035 C C . GLU A 1 250 ? 42.806 0.343 -11.570 1.00 67.19 250 GLU A C 1
ATOM 2037 O O . GLU A 1 250 ? 42.699 1.459 -12.076 1.00 67.19 250 GLU A O 1
ATOM 2042 N N . ARG A 1 251 ? 42.882 -0.772 -12.315 1.00 64.50 251 ARG A N 1
ATOM 2043 C CA . ARG A 1 251 ? 42.897 -0.790 -13.788 1.00 64.50 251 ARG A CA 1
ATOM 2044 C C . ARG A 1 251 ? 41.514 -0.672 -14.423 1.00 64.50 251 ARG A C 1
ATOM 2046 O O . ARG A 1 251 ? 41.413 -0.207 -15.551 1.00 64.50 251 ARG A O 1
ATOM 2053 N N . ALA A 1 252 ? 40.453 -1.101 -13.739 1.00 66.12 252 ALA A N 1
ATOM 2054 C CA . ALA A 1 252 ? 39.110 -1.096 -14.313 1.00 66.12 252 ALA A CA 1
ATOM 2055 C C . ALA A 1 252 ? 38.547 0.331 -14.376 1.00 66.12 252 ALA A C 1
ATOM 2057 O O . ALA A 1 252 ? 38.131 0.906 -13.362 1.00 66.12 252 ALA A O 1
ATOM 2058 N N . THR A 1 253 ? 38.490 0.908 -15.579 1.00 71.38 253 THR A N 1
ATOM 2059 C CA . THR A 1 253 ? 37.966 2.262 -15.750 1.00 71.38 253 THR A CA 1
ATOM 2060 C C . THR A 1 253 ? 36.438 2.257 -15.782 1.00 71.38 253 THR A C 1
ATOM 2062 O O . THR A 1 253 ? 35.770 1.425 -16.399 1.00 71.38 253 THR A O 1
ATOM 2065 N N . MET A 1 254 ? 35.833 3.223 -15.089 1.00 73.75 254 MET A N 1
ATOM 2066 C CA . MET A 1 254 ? 34.372 3.341 -15.011 1.00 73.75 254 MET A CA 1
ATOM 2067 C C . MET A 1 254 ? 33.733 3.533 -16.402 1.00 73.75 254 MET A C 1
ATOM 2069 O O . MET A 1 254 ? 32.612 3.087 -16.657 1.00 73.75 254 MET A O 1
ATOM 2073 N N . THR A 1 255 ? 34.465 4.160 -17.320 1.00 77.38 255 THR A N 1
ATOM 2074 C CA . THR A 1 255 ? 34.089 4.364 -18.720 1.00 77.38 255 THR A CA 1
ATOM 2075 C C . THR A 1 255 ? 33.948 3.048 -19.485 1.00 77.38 255 THR A C 1
ATOM 2077 O O . THR A 1 255 ? 33.002 2.912 -20.260 1.00 77.38 255 THR A O 1
ATOM 2080 N N . GLU A 1 256 ? 34.810 2.057 -19.254 1.00 80.00 256 GLU A N 1
ATOM 2081 C CA . GLU A 1 256 ? 34.693 0.725 -19.866 1.00 80.00 256 GLU A CA 1
ATOM 2082 C C . GLU A 1 256 ? 33.434 -0.001 -19.399 1.00 80.00 256 GLU A C 1
ATOM 2084 O O . GLU A 1 256 ? 32.655 -0.484 -20.223 1.00 80.00 256 GLU A O 1
ATOM 2089 N N . ILE A 1 257 ? 33.167 0.002 -18.090 1.00 78.94 257 ILE A N 1
ATOM 2090 C CA . ILE A 1 257 ? 31.960 -0.614 -17.516 1.00 78.94 257 ILE A CA 1
ATOM 2091 C C . ILE A 1 257 ? 30.699 0.028 -18.112 1.00 78.94 257 ILE A C 1
ATOM 2093 O O . ILE A 1 257 ? 29.741 -0.666 -18.474 1.00 78.94 257 ILE A O 1
ATOM 2097 N N . GLN A 1 258 ? 30.705 1.355 -18.261 1.00 80.31 258 GLN A N 1
ATOM 2098 C CA . GLN A 1 258 ? 29.614 2.092 -18.891 1.00 80.31 258 GLN A CA 1
ATOM 2099 C C . GLN A 1 258 ? 29.437 1.698 -20.360 1.00 80.31 258 GLN A C 1
ATOM 2101 O O . GLN A 1 258 ? 28.317 1.393 -20.775 1.00 80.31 258 GLN A O 1
ATOM 2106 N N . LYS A 1 259 ? 30.528 1.667 -21.137 1.00 82.88 259 LYS A N 1
ATOM 2107 C CA . LYS A 1 259 ? 30.523 1.291 -22.559 1.00 82.88 259 LYS A CA 1
ATOM 2108 C C . LYS A 1 259 ? 29.985 -0.123 -22.751 1.00 82.88 259 LYS A C 1
ATOM 2110 O O . LYS A 1 259 ? 29.069 -0.307 -23.547 1.00 82.88 259 LYS A O 1
ATOM 2115 N N . ILE A 1 260 ? 30.468 -1.098 -21.979 1.00 82.69 260 ILE A N 1
ATOM 2116 C CA . ILE A 1 260 ? 30.006 -2.493 -22.036 1.00 82.69 260 ILE A CA 1
ATOM 2117 C C . ILE A 1 260 ? 28.500 -2.571 -21.758 1.00 82.69 260 ILE A C 1
ATOM 2119 O O . ILE A 1 260 ? 27.755 -3.217 -22.499 1.00 82.69 260 ILE A O 1
ATOM 2123 N N . CYS A 1 261 ? 28.023 -1.870 -20.726 1.00 79.62 261 CYS A N 1
ATOM 2124 C CA . CYS A 1 261 ? 26.607 -1.873 -20.367 1.00 79.62 261 CYS A CA 1
ATOM 2125 C C . CYS A 1 261 ? 25.725 -1.232 -21.456 1.00 79.62 261 CYS A C 1
ATOM 2127 O O . CYS A 1 261 ? 24.671 -1.778 -21.808 1.00 79.62 261 CYS A O 1
ATOM 2129 N N . MET A 1 262 ? 26.166 -0.110 -22.030 1.00 85.31 262 MET A N 1
ATOM 2130 C CA . MET A 1 262 ? 25.464 0.583 -23.114 1.00 85.31 262 MET A CA 1
ATOM 2131 C C . MET A 1 262 ? 25.447 -0.245 -24.403 1.00 85.31 262 MET A C 1
ATOM 2133 O O . MET A 1 262 ? 24.391 -0.399 -25.017 1.00 85.31 262 MET A O 1
ATOM 2137 N N . LEU A 1 263 ? 26.575 -0.855 -24.774 1.00 85.38 263 LEU A N 1
ATOM 2138 C CA . LEU A 1 263 ? 26.685 -1.733 -25.941 1.00 85.38 263 LEU A CA 1
ATOM 2139 C C . LEU A 1 263 ? 25.810 -2.983 -25.799 1.00 85.38 263 LEU A C 1
ATOM 2141 O O . LEU A 1 263 ? 25.093 -3.339 -26.737 1.00 85.38 263 LEU A O 1
ATOM 2145 N N . GLY A 1 264 ? 25.799 -3.614 -24.621 1.00 83.06 264 GLY A N 1
ATOM 2146 C CA . GLY A 1 264 ? 24.926 -4.752 -24.326 1.00 83.06 264 GLY A CA 1
ATOM 2147 C C . GLY A 1 264 ? 23.443 -4.386 -24.423 1.00 83.06 264 GLY A C 1
ATOM 2148 O O . GLY A 1 264 ? 22.660 -5.106 -25.045 1.00 83.06 264 GLY A O 1
ATOM 2149 N N . SER A 1 265 ? 23.064 -3.222 -23.890 1.00 81.19 265 SER A N 1
ATOM 2150 C CA . SER A 1 265 ? 21.694 -2.703 -23.980 1.00 81.19 265 SER A CA 1
ATOM 2151 C C . SER A 1 265 ? 21.291 -2.425 -25.432 1.00 81.19 265 SER A C 1
ATOM 2153 O O . SER A 1 265 ? 20.240 -2.885 -25.879 1.00 81.19 265 SER A O 1
ATOM 2155 N N . ALA A 1 266 ? 22.154 -1.758 -26.204 1.00 82.38 266 ALA A N 1
ATOM 2156 C CA . ALA A 1 266 ? 21.935 -1.494 -27.624 1.00 82.38 266 ALA A CA 1
ATOM 2157 C C . ALA A 1 266 ? 21.829 -2.787 -28.447 1.00 82.38 266 ALA A C 1
ATOM 2159 O O . ALA A 1 266 ? 21.027 -2.866 -29.375 1.00 82.38 266 ALA A O 1
ATOM 2160 N N . ARG A 1 267 ? 22.605 -3.827 -28.114 1.00 84.25 267 ARG A N 1
ATOM 2161 C CA . ARG A 1 267 ? 22.519 -5.145 -28.762 1.00 84.25 267 ARG A CA 1
ATOM 2162 C C . ARG A 1 267 ? 21.174 -5.824 -28.499 1.00 84.25 267 ARG A C 1
ATOM 2164 O O . ARG A 1 267 ? 20.583 -6.361 -29.432 1.00 84.25 267 ARG A O 1
ATOM 2171 N N . ILE A 1 268 ? 20.674 -5.775 -27.264 1.00 82.94 268 ILE A N 1
ATOM 2172 C CA . ILE A 1 268 ? 19.353 -6.321 -26.913 1.00 82.94 268 ILE A CA 1
ATOM 2173 C C . ILE A 1 268 ? 18.252 -5.565 -27.660 1.00 82.94 268 ILE A C 1
ATOM 2175 O O . ILE A 1 268 ? 17.384 -6.197 -28.254 1.00 82.94 268 ILE A O 1
ATOM 2179 N N . ILE A 1 269 ? 18.310 -4.230 -27.672 1.00 78.75 269 ILE A N 1
ATOM 2180 C CA . ILE A 1 269 ? 17.341 -3.387 -28.383 1.00 78.75 269 ILE A CA 1
ATOM 2181 C C . ILE A 1 269 ? 17.351 -3.722 -29.876 1.00 78.75 269 ILE A C 1
ATOM 2183 O O . ILE A 1 269 ? 16.300 -4.044 -30.420 1.00 78.75 269 ILE A O 1
ATOM 2187 N N . ARG A 1 270 ? 18.527 -3.761 -30.516 1.00 84.69 270 ARG A N 1
ATOM 2188 C CA . ARG A 1 270 ? 18.659 -4.173 -31.923 1.00 84.69 270 ARG A CA 1
ATOM 2189 C C . ARG A 1 270 ? 18.030 -5.539 -32.174 1.00 84.69 270 ARG A C 1
ATOM 2191 O O . ARG A 1 270 ? 17.212 -5.660 -33.072 1.00 84.69 270 ARG A O 1
ATOM 2198 N N . LYS A 1 271 ? 18.312 -6.535 -31.329 1.00 81.31 271 LYS A N 1
ATOM 2199 C CA . LYS A 1 271 ? 17.730 -7.878 -31.462 1.00 81.31 271 LYS A CA 1
ATOM 2200 C C . LYS A 1 271 ? 16.201 -7.878 -31.346 1.00 81.31 271 LYS A C 1
ATOM 2202 O O . LYS A 1 271 ? 15.549 -8.598 -32.088 1.00 81.31 271 LYS A O 1
ATOM 2207 N N . VAL A 1 272 ? 15.624 -7.081 -30.447 1.00 79.88 272 VAL A N 1
ATOM 2208 C CA . VAL A 1 272 ? 14.161 -6.973 -30.286 1.00 79.88 272 VAL A CA 1
ATOM 2209 C C . VAL A 1 272 ? 13.515 -6.265 -31.479 1.00 79.88 272 VAL A C 1
ATOM 2211 O O . VAL A 1 272 ? 12.488 -6.727 -31.969 1.00 79.88 272 VAL A O 1
ATOM 2214 N N . PHE A 1 273 ? 14.125 -5.190 -31.981 1.00 66.62 273 PHE A N 1
ATOM 2215 C CA . PHE A 1 273 ? 13.614 -4.456 -33.141 1.00 66.62 273 PHE A CA 1
ATOM 2216 C C . PHE A 1 273 ? 13.767 -5.244 -34.449 1.00 66.62 273 PHE A C 1
ATOM 2218 O O . PHE A 1 273 ? 12.859 -5.232 -35.275 1.00 66.62 273 PHE A O 1
ATOM 2225 N N . SER A 1 274 ? 14.848 -6.011 -34.615 1.00 66.25 274 SER A N 1
ATOM 2226 C CA . SER A 1 274 ? 15.033 -6.897 -35.773 1.00 66.25 274 SER A CA 1
ATOM 2227 C C . SER A 1 274 ? 14.010 -8.039 -35.839 1.00 66.25 274 SER A C 1
ATOM 2229 O O . SER A 1 274 ? 13.768 -8.564 -36.918 1.00 66.25 274 SER A O 1
ATOM 2231 N N . VAL A 1 275 ? 13.379 -8.411 -34.720 1.00 59.28 275 VAL A N 1
ATOM 2232 C CA . VAL A 1 275 ? 12.321 -9.441 -34.670 1.00 59.28 275 VAL A CA 1
ATOM 2233 C C . VAL A 1 275 ? 10.939 -8.876 -35.058 1.00 59.28 275 VAL A C 1
ATOM 2235 O O . VAL A 1 275 ? 10.015 -9.647 -35.303 1.00 59.28 275 VAL A O 1
ATOM 2238 N N . GLN A 1 276 ? 10.786 -7.548 -35.159 1.00 52.44 276 GLN A N 1
ATOM 2239 C CA . GLN A 1 276 ? 9.522 -6.866 -35.494 1.00 52.44 276 GLN A CA 1
ATOM 2240 C C . GLN A 1 276 ? 9.519 -6.159 -36.861 1.00 52.44 276 GLN A C 1
ATOM 2242 O O . GLN A 1 276 ? 8.522 -5.529 -37.211 1.00 52.44 276 GLN A O 1
ATOM 2247 N N . GLY A 1 277 ? 10.595 -6.256 -37.648 1.00 48.59 277 GLY A N 1
ATOM 2248 C CA . GLY A 1 277 ? 10.605 -5.738 -39.020 1.00 48.59 277 GLY A CA 1
ATOM 2249 C C . GLY A 1 277 ? 9.612 -6.496 -39.917 1.00 48.59 277 GLY A C 1
ATOM 2250 O O . GLY A 1 277 ? 9.432 -7.703 -39.724 1.00 48.59 277 GLY A O 1
ATOM 2251 N N . PRO A 1 278 ? 8.952 -5.826 -40.885 1.00 46.34 278 PRO A N 1
ATOM 2252 C CA . PRO A 1 278 ? 7.973 -6.467 -41.752 1.00 46.34 278 PRO A CA 1
ATOM 2253 C C . PRO A 1 278 ? 8.637 -7.629 -42.492 1.00 46.34 278 PRO A C 1
ATOM 2255 O O . PRO A 1 278 ? 9.720 -7.479 -43.066 1.00 46.34 278 PRO A O 1
ATOM 2258 N N . ARG A 1 279 ? 7.986 -8.798 -42.462 1.00 45.28 279 ARG A N 1
ATOM 2259 C CA . ARG A 1 279 ? 8.315 -9.919 -43.344 1.00 45.28 279 ARG A CA 1
ATOM 2260 C C . ARG A 1 279 ? 8.256 -9.386 -44.774 1.00 45.28 279 ARG A C 1
ATOM 2262 O O . ARG A 1 279 ? 7.167 -9.174 -45.294 1.00 45.28 279 ARG A O 1
ATOM 2269 N N . ARG A 1 280 ? 9.421 -9.118 -45.370 1.00 45.31 280 ARG A N 1
ATOM 2270 C CA . ARG A 1 280 ? 9.542 -8.835 -46.800 1.00 45.31 280 ARG A CA 1
ATOM 2271 C C . ARG A 1 280 ? 8.845 -9.975 -47.540 1.00 45.31 280 ARG A C 1
ATOM 2273 O O . ARG A 1 280 ? 9.193 -11.139 -47.332 1.00 45.31 280 ARG A O 1
ATOM 2280 N N . GLY A 1 281 ? 7.808 -9.621 -48.293 1.00 40.09 281 GLY A N 1
ATOM 2281 C CA . GLY A 1 281 ? 7.043 -10.549 -49.111 1.00 4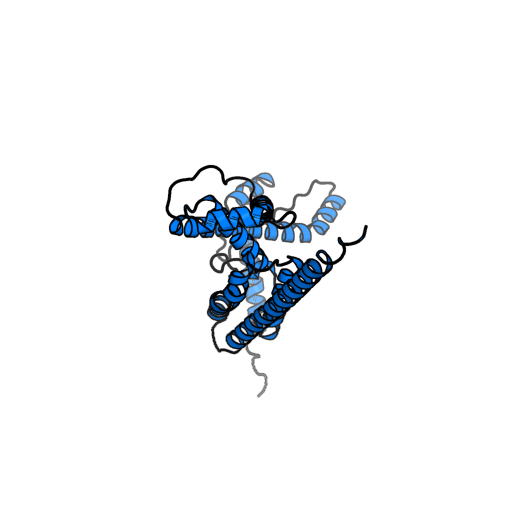0.09 281 GLY A CA 1
ATOM 2282 C C . GLY A 1 281 ? 7.963 -11.279 -50.082 1.00 40.09 281 GLY A C 1
ATOM 2283 O O . GLY A 1 281 ? 8.865 -10.682 -50.666 1.00 40.09 281 GLY A O 1
ATOM 2284 N N . ARG A 1 282 ? 7.741 -12.587 -50.201 1.00 40.97 282 ARG A N 1
ATOM 2285 C CA . ARG A 1 282 ? 8.170 -13.397 -51.339 1.00 40.97 282 ARG A CA 1
ATOM 2286 C C . ARG A 1 282 ? 6.934 -13.668 -52.196 1.00 40.97 282 ARG A C 1
ATOM 2288 O O . ARG A 1 282 ? 5.909 -14.035 -51.624 1.00 40.97 282 ARG A O 1
ATOM 2295 N N . GLY A 1 283 ? 7.102 -13.554 -53.513 1.00 43.22 283 GLY A N 1
ATOM 2296 C CA . GLY A 1 283 ? 6.130 -13.897 -54.559 1.00 43.22 283 GLY A CA 1
ATOM 2297 C C . GLY A 1 283 ? 5.273 -12.696 -54.968 1.00 43.22 283 GLY A C 1
ATOM 2298 O O . GLY A 1 283 ? 4.690 -12.066 -54.093 1.00 43.22 283 GLY A O 1
ATOM 2299 N N . TRP A 1 284 ? 5.161 -12.310 -56.235 1.00 37.00 284 TRP A N 1
ATOM 2300 C CA . TRP A 1 284 ? 5.650 -12.840 -57.515 1.00 37.00 284 TRP A CA 1
ATOM 2301 C C . TRP A 1 284 ? 6.050 -11.657 -58.398 1.00 37.00 284 TRP A C 1
ATOM 2303 O O . TRP A 1 284 ? 5.463 -10.570 -58.186 1.00 37.00 284 TRP A O 1
#

=== Feature glossary ===
Feature key, reading from the visual/contextual features back to the raw sequence:

Rendered structure images. Structure images are PyMOL renders from six orthogonal camera directions. Cartoon representation draws helices as coils and strands as arrows; sticks shows the backbone as bonds; surface shows the solvent-excluded envelope. Rainbow coloring maps sequence position to hue (blue→red, N→C); chain coloring assigns a distinct color per polypeptide.

Contact-map, Ramachandran, and PAE plots. Three diagnostic plots accompany the record. The Cα contact map visualizes the tertiary structure as a 2D adjacency matrix (8 Å cutoff, sequence-local contacts suppressed). The Ramachandran plot shows the distribution of backbone (φ, ψ) torsions, with points in the α and β basins reflecting secondary structure content. The PAE plot shows AlphaFold's inter-residue confidence as a color matrix.

InterPro / GO / CATH / organism. The annotation block draws on four external resources. InterPro: which protein families and domains the sequence belongs to. GO: standardized terms for what the protein does, what process it participates in, and where in the cell it acts. CATH: which structural fold it has in the CATH hierarchy. Organism: the species of origin.

Nearest PDB structures. Structural nearest neighbors (via Foldseek easy-search vs the PDB). Reported per hit: target PDB id, E-value, and alignment TM-score. A TM-score above ~0.5 is the conventional threshold for 'same fold'.

Predicted aligned error. Predicted aligned error is AlphaFold's pairwise confidence. Unlike pLDDT (per-residue), PAE is per-residue-pair and captures whether two parts of the structure are correctly placed relative to each other. Units are ångströms of expected positional error.

Solvent-accessible surface area. SASA measures how much of the protein is reachable by solvent. It is computed by rolling a water-sized probe over the atomic surface and summing the exposed area (Å²). Per-residue SASA distinguishes core (buried, low SASA) from surface (exposed, high SASA) residues; total SASA is a whole-molecule size measure.

B-factor. Crystallographic B-factors measure how much each atom's electron density is smeared out, in Å². They rise in mobile loops and surface residues and fall in the buried interior. In AlphaFold models this column is repurposed to hold pLDDT instead.

pLDDT. For AlphaFold models, the B-factor field carries pLDDT — the model's own estimate of local accuracy on a 0–100 scale. Regions with pLDDT<50 should be treated as essentially unmodeled; they often correspond to intrinsically disordered segments.

Backbone torsions (φ/ψ). φ (phi) and ψ (psi) are the two rotatable backbone dihedrals per residue: φ is the C(i-1)–N–Cα–C torsion, ψ is the N–Cα–C–N(i+1) torsion, both in degrees on (−180°, 180°]. α-helical residues cluster near (−60°, −45°); β-strand residues near (−120°, +130°). A Ramachandran plot is simply a scatter of (φ, ψ) for every residue.

Radius of gyration, Cα contacts, bounding box. Radius of gyration (Rg) is the root-mean-square distance of Cα atoms from their centroid — a single number for overall size and compactness. A globular domain of N residues has Rg ≈ 2.2·N^0.38 Å; an extended or disordered chain has a much larger Rg. The Cα contact count is the number of residue pairs whose Cα atoms are within 8 Å and are more than four positions apart in sequence — a standard proxy for tertiary packing density. The bounding box is the smallest axis-aligned box enclosing all Cα atoms.

Secondary structure (3-state, P-SEA). Three-state secondary structure (P-SEA) collapses the eight DSSP classes into helix (a), strand (b), and coil (c). P-SEA assigns these from Cα geometry alone — distances and angles — without requiring backbone oxygens, so it works on any Cα trace.

Secondary structure (8-state, DSSP). Secondary structure is the local, repeating backbone conformation. DSSP classifies it into eight states by reading the hyd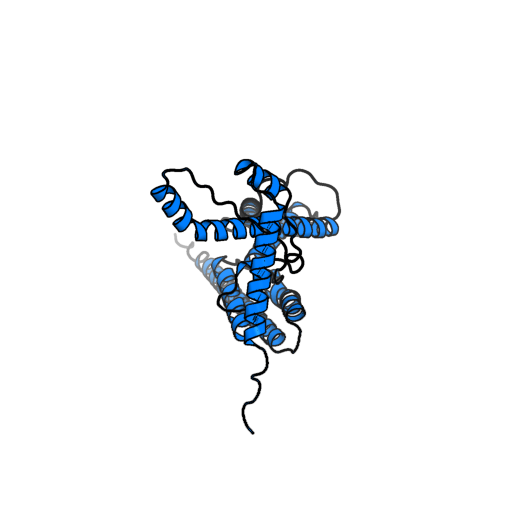rogen-bond network: three helix types (H, G, I), two β types (E, B), two non-regular types (T, S), and unstructured coil (-).

Foldseek 3Di. The Foldseek 3Di string encodes local tertiary geometry as a 20-letter alphabet — one character per residue — derived from the relative positions of nearby Cα atoms. Unlike the amino-acid sequence, 3Di is a direct function of the 3D structure, so two proteins with the same fold have similar 3Di strings even at low sequence identity.

mmCIF coordinates. Structure coordinates are given as an mmCIF _atom_site loop: one row per atom with element, residue name, chain id, sequence number, and x/y/z position in Å. Only the four main-chain atoms per residue are included here; side chains are omitted to keep the record compact.

Sequence. This is the polypeptide sequence — one letter per residue, N-terminus first. Length ranges from a few dozen residues for small domains to over a thousand for large multi-domain proteins.